Protein AF-F9YBG5-F1 (afdb_monomer)

Sequence (216 aa):
MRALAVSVSILAVIALSVALALGLPDVIARQAVGMQREAQDALAGALRALRSGQSGAVIGFLTLCFMHGFLHAIGPGHGKAVIAAYGAASGAGVRWMAGLAALSSLGQALVAIALVYGAVWLLDGARDRIEELAAYIEPFSFALVAGLGLMLVWRGLRRLRPAKVAHHHHHHDHDCSCGHSHAPDPQALAAAKDWREVAVLVLGSRCGPARARCFC

Solvent-accessible surface area (backbone atoms only — not comparable to full-atom values): 13020 Å² total; per-residue (Å²): 110,69,68,58,54,52,52,52,50,52,52,50,51,51,53,50,53,51,39,55,75,71,41,48,62,60,54,53,47,52,51,51,51,47,56,50,47,54,55,50,50,52,53,53,48,32,53,49,35,46,73,69,66,45,90,62,21,64,60,52,34,52,52,51,54,51,51,54,52,50,52,62,68,71,47,93,45,82,68,56,55,53,52,51,51,45,50,73,69,65,73,58,56,68,68,59,54,50,49,51,53,50,52,52,50,52,53,51,51,52,51,50,50,51,50,53,53,50,48,48,70,74,37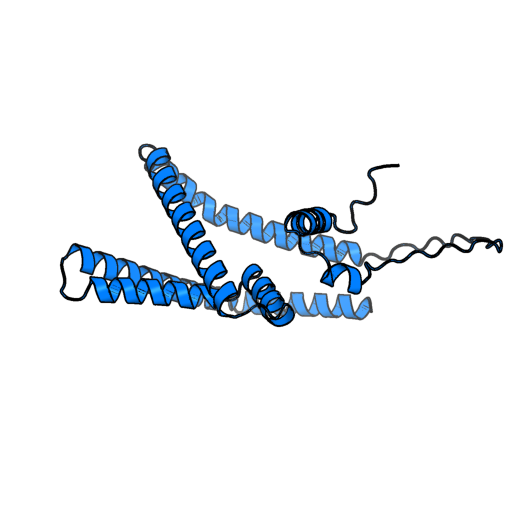,72,89,44,58,79,62,47,58,64,51,52,70,51,48,59,62,49,51,51,50,51,53,53,50,50,54,52,51,51,52,50,54,53,56,62,70,67,53,81,75,82,79,75,86,75,90,76,88,83,77,93,78,84,94,74,91,78,81,89,60,84,59,74,72,62,68,78,67,72,84,49,74,67,60,54,50,52,49,62,60,54,68,68,65,57,99,84,64,93,80,76,80,131

Secondary structure (DSSP, 8-state):
-HHHHHHHHHHHHHHHHHHHHTTHHHHHHHHHHHHHHHHHHHHHHHHHHHHTT-TTHHHHHHHHHHHHHHHHHHS--HHHHHHHHHHHHS---HHHHHHHHHHHHHHHHHHHHHHHHHHHHHHTT-HHHHHHHHHHHHHHHHHHHHHHHHHHHHHHHHHTSPP-------------------S--HHHHTT---HHHHHHHHHHTT--TT---S--

Foldseek 3Di:
DLVVVVVVVVVVVVVVVVCVVVCVVVVVVVVVVVVVVVLVVLLVVLVVCVVVPPPCSVVSNVVSVVVVVVCVLVDDDPVSVVLVVCCVVVVDDPVVSVVVVVVVVVVVVVVVVCVVVVCCVVCVPPVVVVVVVVVVVVVVVVVVVVVVVVVVVVVVVVVSPDDPDDDDDDDDDDDDDDDDDPDDDVVVVVPPPDPVVVVVVVVVVVPPPPPPPDDD

Structure (mmCIF, N/CA/C/O backbone):
data_AF-F9YBG5-F1
#
_entry.id   AF-F9YBG5-F1
#
loop_
_atom_site.group_PDB
_atom_site.id
_atom_site.type_symbol
_atom_site.label_atom_id
_atom_site.label_alt_id
_atom_site.label_comp_id
_atom_site.label_asym_id
_atom_site.label_entity_id
_atom_site.label_seq_id
_atom_site.pdbx_PDB_ins_code
_atom_site.Cartn_x
_atom_site.Cartn_y
_atom_site.Cartn_z
_atom_site.occupancy
_atom_site.B_iso_or_equiv
_atom_site.auth_seq_id
_atom_site.auth_comp_id
_atom_site.auth_asym_id
_atom_site.auth_atom_id
_atom_site.pdbx_PDB_model_num
ATOM 1 N N . MET A 1 1 ? 17.324 -6.598 -34.028 1.00 57.19 1 MET A N 1
ATOM 2 C CA . MET A 1 1 ? 16.562 -6.007 -32.898 1.00 57.19 1 MET A CA 1
ATOM 3 C C . MET A 1 1 ? 15.041 -6.139 -33.040 1.00 57.19 1 MET A C 1
ATOM 5 O O . MET A 1 1 ? 14.419 -6.643 -32.118 1.00 57.19 1 MET A O 1
ATOM 9 N N . ARG A 1 2 ? 14.417 -5.762 -34.171 1.00 63.22 2 ARG A N 1
ATOM 10 C CA . ARG A 1 2 ? 12.947 -5.856 -34.353 1.00 63.22 2 ARG A CA 1
ATOM 11 C C . ARG A 1 2 ? 12.377 -7.281 -34.299 1.00 63.22 2 ARG A C 1
ATOM 13 O O . ARG A 1 2 ? 11.385 -7.494 -33.618 1.00 63.22 2 ARG A O 1
ATOM 20 N N . ALA A 1 3 ? 13.022 -8.245 -34.960 1.00 69.38 3 ALA A N 1
ATOM 21 C CA . ALA A 1 3 ? 12.594 -9.648 -34.928 1.00 69.38 3 ALA A CA 1
ATOM 22 C C . ALA A 1 3 ? 12.642 -10.238 -33.507 1.00 69.38 3 ALA A C 1
ATOM 24 O O . ALA A 1 3 ? 11.687 -10.879 -33.094 1.00 69.38 3 ALA A O 1
ATOM 25 N N . LEU A 1 4 ? 13.694 -9.919 -32.741 1.00 75.50 4 LEU A N 1
ATOM 26 C CA . LEU A 1 4 ? 13.827 -10.276 -31.322 1.00 75.50 4 LEU A CA 1
ATOM 27 C C . LEU A 1 4 ? 12.721 -9.654 -30.453 1.00 75.50 4 LEU A C 1
ATOM 29 O O . LEU A 1 4 ? 12.155 -10.328 -29.604 1.00 75.50 4 LEU A O 1
ATOM 33 N N . ALA A 1 5 ? 12.371 -8.384 -30.677 1.00 72.69 5 ALA A N 1
ATOM 34 C CA . ALA A 1 5 ? 11.290 -7.734 -29.934 1.00 72.69 5 ALA A CA 1
ATOM 35 C C 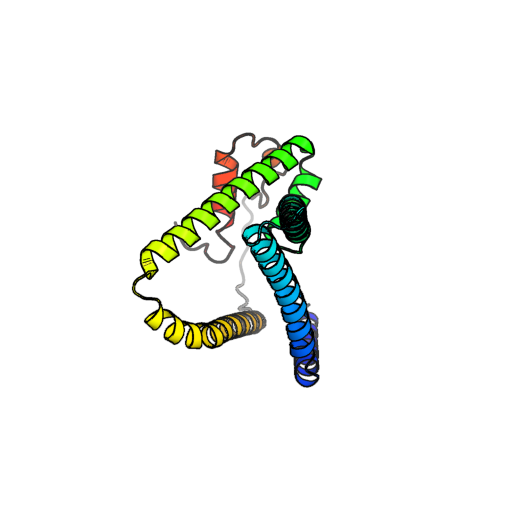. ALA A 1 5 ? 9.913 -8.363 -30.223 1.00 72.69 5 ALA A C 1
ATOM 37 O O . ALA A 1 5 ? 9.091 -8.501 -29.316 1.00 72.69 5 ALA A O 1
ATOM 38 N N . VAL A 1 6 ? 9.663 -8.769 -31.474 1.00 77.44 6 VAL A N 1
ATOM 39 C CA . VAL A 1 6 ? 8.424 -9.456 -31.870 1.00 77.44 6 VAL A CA 1
ATOM 40 C C . VAL A 1 6 ? 8.362 -10.860 -31.269 1.00 77.44 6 VAL A C 1
ATOM 42 O O . VAL A 1 6 ? 7.342 -11.209 -30.682 1.00 77.44 6 VAL A O 1
ATOM 45 N N . SER A 1 7 ? 9.443 -11.642 -31.340 1.00 75.75 7 SER A N 1
ATOM 46 C CA . SER A 1 7 ? 9.466 -12.991 -30.767 1.00 75.75 7 SER A CA 1
ATOM 47 C C . SER A 1 7 ? 9.346 -12.981 -29.241 1.00 75.75 7 SER A C 1
ATOM 49 O O . SER A 1 7 ? 8.578 -13.774 -28.706 1.00 75.75 7 SER A O 1
ATOM 51 N N . VAL A 1 8 ? 9.984 -12.036 -28.541 1.00 82.06 8 VAL A N 1
ATOM 52 C CA . VAL A 1 8 ? 9.802 -11.850 -27.086 1.00 82.06 8 VAL A CA 1
ATOM 53 C C . VAL A 1 8 ? 8.357 -11.478 -26.742 1.00 82.06 8 VAL A C 1
ATOM 55 O O . VAL A 1 8 ? 7.801 -12.009 -25.785 1.00 82.06 8 VAL A O 1
ATOM 58 N N . SER A 1 9 ? 7.719 -10.611 -27.535 1.00 77.94 9 SER A N 1
ATOM 59 C CA . SER A 1 9 ? 6.321 -10.221 -27.307 1.00 77.94 9 SER A CA 1
ATOM 60 C C . SER A 1 9 ? 5.359 -11.395 -27.507 1.00 77.94 9 SER A C 1
ATOM 62 O O . SER A 1 9 ? 4.451 -11.583 -26.704 1.00 77.94 9 SER A O 1
ATOM 64 N N . ILE A 1 10 ? 5.572 -12.213 -28.545 1.00 84.31 10 ILE A N 1
ATOM 65 C CA . ILE A 1 10 ? 4.775 -13.423 -28.797 1.00 84.31 10 ILE A CA 1
ATOM 66 C C . ILE A 1 10 ? 4.955 -14.421 -27.650 1.00 84.31 10 ILE A C 1
ATOM 68 O O . ILE A 1 10 ? 3.969 -14.943 -27.138 1.00 84.31 10 ILE A O 1
ATOM 72 N N . LEU A 1 11 ? 6.194 -14.638 -27.201 1.00 87.75 11 LEU A N 1
ATOM 73 C CA . LEU A 1 11 ? 6.485 -15.542 -26.092 1.00 87.75 11 LEU A CA 1
ATOM 74 C C . LEU A 1 11 ? 5.816 -15.078 -24.788 1.00 87.75 11 LEU A C 1
ATOM 76 O O . LEU A 1 11 ? 5.248 -15.893 -24.068 1.00 87.75 11 LEU A O 1
ATOM 80 N N . ALA A 1 12 ? 5.829 -13.769 -24.512 1.00 82.69 12 ALA A N 1
ATOM 81 C CA . ALA A 1 12 ? 5.166 -13.181 -23.350 1.00 82.69 12 ALA A CA 1
ATOM 82 C C . ALA A 1 12 ? 3.636 -13.333 -23.409 1.00 82.69 12 ALA A C 1
ATOM 84 O O . ALA A 1 12 ? 3.017 -13.639 -22.392 1.00 82.69 12 ALA A O 1
ATOM 85 N N . VAL A 1 13 ? 3.028 -13.169 -24.591 1.00 86.62 13 VAL A N 1
ATOM 86 C CA . VAL A 1 13 ? 1.587 -13.400 -24.789 1.00 86.62 13 VAL A CA 1
ATOM 87 C C . VAL A 1 13 ? 1.245 -14.869 -24.566 1.00 86.62 13 VAL A C 1
ATOM 89 O O . VAL A 1 13 ? 0.311 -15.147 -23.822 1.00 86.62 13 VAL A O 1
ATOM 92 N N . ILE A 1 14 ? 2.023 -15.797 -25.136 1.00 88.69 14 ILE A N 1
ATOM 93 C CA . ILE A 1 14 ? 1.823 -17.241 -24.949 1.00 88.69 14 ILE A CA 1
ATOM 94 C C . ILE A 1 14 ? 1.936 -17.598 -23.464 1.00 88.69 14 ILE A C 1
ATOM 96 O O . ILE A 1 14 ? 1.019 -18.206 -22.916 1.00 88.69 14 ILE A O 1
ATOM 100 N N . ALA A 1 15 ? 3.004 -17.159 -22.793 1.00 86.50 15 ALA A N 1
ATOM 101 C CA . ALA A 1 15 ? 3.213 -17.394 -21.366 1.00 86.50 15 ALA A CA 1
ATOM 102 C C . ALA A 1 15 ? 2.057 -16.848 -20.511 1.00 86.50 15 ALA A C 1
ATOM 104 O O . ALA A 1 15 ? 1.576 -17.546 -19.621 1.00 86.50 15 ALA A O 1
ATOM 105 N N . LEU A 1 16 ? 1.560 -15.643 -20.813 1.00 84.06 16 LEU A N 1
ATOM 106 C CA . LEU A 1 16 ? 0.407 -15.057 -20.128 1.00 84.06 16 LEU A CA 1
ATOM 107 C C . LEU A 1 16 ? -0.880 -15.855 -20.383 1.00 84.06 16 LEU A C 1
ATOM 109 O O . LEU A 1 16 ? -1.619 -16.127 -19.443 1.00 84.06 16 LEU A O 1
ATOM 113 N N . SER A 1 17 ? -1.146 -16.266 -21.626 1.00 83.25 17 SER A N 1
ATOM 114 C CA . SER A 1 17 ? -2.326 -17.074 -21.961 1.00 83.25 17 SER A CA 1
ATOM 115 C C . SER A 1 17 ? -2.295 -18.465 -21.325 1.00 83.25 17 SER A C 1
ATOM 117 O O . SER A 1 17 ? -3.328 -18.938 -20.861 1.00 83.25 17 SER A O 1
ATOM 119 N N . VAL A 1 18 ? -1.118 -19.088 -21.221 1.00 88.69 18 VAL A N 1
ATOM 120 C CA . VAL A 1 18 ? -0.934 -20.354 -20.496 1.00 88.69 18 VAL A CA 1
ATOM 121 C C . VAL A 1 18 ? -1.138 -20.143 -18.994 1.00 88.69 18 VAL A C 1
ATOM 123 O O . VAL A 1 18 ? -1.858 -20.915 -18.369 1.00 88.69 18 VAL A O 1
ATOM 126 N N . ALA A 1 19 ? -0.581 -19.076 -18.413 1.00 83.94 19 ALA A N 1
ATOM 127 C CA . ALA A 1 19 ? -0.789 -18.747 -17.002 1.00 83.94 19 ALA A CA 1
ATOM 128 C C . ALA A 1 19 ? -2.273 -18.499 -16.672 1.00 83.94 19 ALA A C 1
ATOM 130 O O . ALA A 1 19 ? -2.750 -18.950 -15.631 1.00 83.94 19 ALA A O 1
ATOM 131 N N . LEU A 1 20 ? -3.008 -17.834 -17.571 1.00 82.56 20 LEU A N 1
ATOM 132 C CA . LEU A 1 20 ? -4.456 -17.631 -17.465 1.00 82.56 20 LEU A CA 1
ATOM 133 C C . LEU A 1 20 ? -5.228 -18.952 -17.578 1.00 82.56 20 LEU A C 1
ATOM 135 O O . LEU A 1 20 ? -6.089 -19.216 -16.747 1.00 82.56 20 LEU A O 1
ATOM 139 N N . ALA A 1 21 ? -4.899 -19.805 -18.554 1.00 84.56 21 ALA A N 1
ATOM 140 C CA . ALA A 1 21 ? -5.563 -21.098 -18.747 1.00 84.56 21 ALA A CA 1
ATOM 141 C C . ALA A 1 21 ? -5.352 -22.064 -17.569 1.00 84.56 21 ALA A C 1
ATOM 143 O O . ALA A 1 21 ? -6.233 -22.856 -17.248 1.00 84.56 21 ALA A O 1
ATOM 144 N N . LEU A 1 22 ? -4.197 -21.980 -16.907 1.00 90.25 22 LEU A N 1
ATOM 145 C CA . LEU A 1 22 ? -3.880 -22.749 -15.703 1.00 90.25 22 LEU A CA 1
ATOM 146 C C . LEU A 1 22 ? -4.468 -22.137 -14.415 1.00 90.25 22 LEU A C 1
ATOM 148 O O . LEU A 1 22 ? -4.293 -22.708 -13.341 1.00 90.25 22 LEU A O 1
ATOM 152 N N . GLY A 1 23 ? -5.128 -20.974 -14.485 1.00 87.00 23 GLY A N 1
ATOM 153 C CA . GLY A 1 23 ? -5.732 -20.314 -13.321 1.00 87.00 23 GLY A CA 1
ATOM 154 C C . GLY A 1 23 ? -4.723 -19.789 -12.289 1.00 87.00 23 GLY A C 1
ATOM 155 O O . GLY A 1 23 ? -5.099 -19.502 -11.151 1.00 87.00 23 GLY A O 1
ATOM 156 N N . LEU A 1 24 ? -3.442 -19.635 -12.660 1.00 83.94 24 LEU A N 1
ATOM 157 C CA . LEU A 1 24 ? -2.414 -19.050 -11.788 1.00 83.94 24 LEU A CA 1
ATOM 158 C C . LEU A 1 24 ? -2.812 -17.682 -11.207 1.00 83.94 24 LEU A C 1
ATOM 160 O O . LEU A 1 24 ? -2.600 -17.488 -10.007 1.00 83.94 24 LEU A O 1
ATOM 164 N N . PRO A 1 25 ? -3.374 -16.728 -11.981 1.00 83.19 25 PRO A N 1
ATOM 165 C CA . PRO A 1 25 ? -3.727 -15.430 -11.420 1.00 83.19 25 PRO A CA 1
ATOM 166 C C . PRO A 1 25 ? -4.823 -15.541 -10.363 1.00 83.19 25 PRO A C 1
ATOM 168 O O . PRO A 1 25 ? -4.749 -14.828 -9.371 1.00 83.19 25 PRO A O 1
ATOM 171 N N . ASP A 1 26 ? -5.774 -16.468 -10.503 1.00 82.31 26 ASP A N 1
ATOM 172 C CA . ASP A 1 26 ? -6.826 -16.659 -9.504 1.00 82.31 26 ASP A CA 1
ATOM 173 C C . ASP A 1 26 ? -6.277 -17.251 -8.205 1.00 82.31 26 ASP A C 1
ATOM 175 O O . ASP A 1 26 ? -6.706 -16.873 -7.117 1.00 82.31 26 ASP A O 1
ATOM 179 N N . VAL A 1 27 ? -5.307 -18.166 -8.293 1.00 84.31 27 VAL A N 1
ATOM 180 C CA . VAL A 1 27 ? -4.622 -18.722 -7.115 1.00 84.31 27 VAL A CA 1
ATOM 181 C C . VAL A 1 27 ? -3.849 -17.625 -6.387 1.00 84.31 27 VAL A C 1
ATOM 183 O O . VAL A 1 27 ? -4.026 -17.447 -5.182 1.00 84.31 27 VAL A O 1
ATOM 186 N N . ILE A 1 28 ? -3.052 -16.844 -7.122 1.00 82.44 28 ILE A N 1
ATOM 187 C CA . ILE A 1 28 ? -2.265 -15.741 -6.558 1.00 82.44 28 ILE A CA 1
ATOM 188 C C . ILE A 1 28 ? -3.192 -14.671 -5.969 1.00 82.44 28 ILE A C 1
ATOM 190 O O . ILE A 1 28 ? -2.949 -14.195 -4.862 1.00 82.44 28 ILE A O 1
ATOM 194 N N . ALA A 1 29 ? -4.278 -14.326 -6.665 1.00 80.81 29 ALA A N 1
ATOM 195 C CA . ALA A 1 29 ? -5.258 -13.353 -6.200 1.00 80.81 29 ALA A CA 1
ATOM 196 C C . ALA A 1 29 ? -5.972 -13.831 -4.934 1.00 80.81 29 ALA A C 1
ATOM 198 O O . ALA A 1 29 ? -6.045 -13.078 -3.967 1.00 80.81 29 ALA A O 1
ATOM 199 N N . ARG A 1 30 ? -6.441 -15.085 -4.883 1.00 82.56 30 ARG A N 1
ATOM 200 C CA . ARG A 1 30 ? -7.065 -15.648 -3.673 1.00 82.56 30 ARG A CA 1
ATOM 201 C C . ARG A 1 30 ? -6.112 -15.637 -2.488 1.00 82.56 30 ARG A C 1
ATOM 203 O O . ARG A 1 30 ? -6.528 -15.301 -1.385 1.00 82.56 30 ARG A O 1
ATOM 210 N N . GLN A 1 31 ? -4.844 -15.962 -2.713 1.00 87.31 31 GLN A N 1
ATOM 211 C CA . GLN A 1 31 ? -3.843 -15.985 -1.654 1.00 87.31 31 GLN A CA 1
ATOM 212 C C . GLN A 1 31 ? -3.490 -14.570 -1.173 1.00 87.31 31 GLN A C 1
ATOM 214 O O . GLN A 1 31 ? -3.412 -14.333 0.029 1.00 87.31 31 GLN A O 1
ATOM 219 N N . ALA A 1 32 ? -3.371 -13.606 -2.090 1.00 80.50 32 ALA A N 1
ATOM 220 C CA . ALA A 1 32 ? -3.174 -12.197 -1.755 1.00 80.50 32 ALA A CA 1
ATOM 221 C C . ALA A 1 32 ? -4.373 -11.607 -0.993 1.00 80.50 32 ALA A C 1
ATOM 223 O O . ALA A 1 32 ? -4.193 -10.954 0.032 1.00 80.50 32 ALA A O 1
ATOM 224 N N . VAL A 1 33 ? -5.598 -11.880 -1.452 1.00 86.19 33 VAL A N 1
ATOM 225 C CA . VAL A 1 33 ? -6.833 -11.454 -0.778 1.00 86.19 33 VAL A CA 1
ATOM 226 C C . VAL A 1 33 ? -6.966 -12.122 0.590 1.00 86.19 33 VAL A C 1
ATOM 228 O O . VAL A 1 33 ? -7.367 -11.454 1.539 1.00 86.19 33 VAL A O 1
ATOM 231 N N . GLY A 1 34 ? -6.597 -13.399 0.719 1.00 88.81 34 GLY A N 1
ATOM 232 C CA . GLY A 1 34 ? -6.550 -14.113 1.997 1.00 88.81 34 GLY A CA 1
ATOM 233 C C . GLY A 1 34 ? -5.627 -13.423 2.999 1.00 88.81 34 GLY A C 1
ATOM 234 O O . GLY A 1 34 ? -6.083 -13.021 4.065 1.00 88.81 34 GLY A O 1
ATOM 235 N N . MET A 1 35 ? -4.377 -13.157 2.604 1.00 84.12 35 MET A N 1
ATOM 236 C CA . MET A 1 35 ? -3.414 -12.432 3.445 1.00 84.12 35 MET A CA 1
ATOM 237 C C . MET A 1 35 ? -3.910 -11.030 3.829 1.00 84.12 35 MET A C 1
ATOM 239 O O . MET A 1 35 ? -3.695 -10.572 4.951 1.00 84.12 35 MET A O 1
ATOM 243 N N . GLN A 1 36 ? -4.594 -10.339 2.915 1.00 83.44 36 GLN A N 1
ATOM 244 C CA . GLN A 1 36 ? -5.128 -9.009 3.191 1.00 83.44 36 GLN A CA 1
ATOM 245 C C . GLN A 1 36 ? -6.311 -9.046 4.168 1.00 83.44 36 GLN A C 1
ATOM 247 O O . GLN A 1 36 ? -6.379 -8.205 5.064 1.00 83.44 36 GLN A O 1
ATOM 252 N N . ARG A 1 37 ? -7.205 -10.036 4.044 1.00 87.31 37 ARG A N 1
ATOM 253 C CA . ARG A 1 37 ? -8.316 -10.253 4.983 1.00 87.31 37 ARG A CA 1
ATOM 254 C C . ARG A 1 37 ? -7.815 -10.631 6.370 1.00 87.31 37 ARG A C 1
ATOM 256 O O . ARG A 1 37 ? -8.243 -10.017 7.335 1.00 87.31 37 ARG A O 1
ATOM 263 N N . GLU A 1 38 ? -6.851 -11.544 6.469 1.00 89.25 38 GLU A N 1
ATOM 264 C CA . GLU A 1 38 ? -6.248 -11.939 7.750 1.00 89.25 38 GLU A CA 1
ATOM 265 C C . GLU A 1 38 ? -5.645 -10.739 8.495 1.00 89.25 38 GLU A C 1
ATOM 267 O O . GLU A 1 38 ? -5.881 -10.556 9.692 1.00 89.25 38 GLU A O 1
ATOM 272 N N . ALA A 1 39 ? -4.919 -9.870 7.783 1.00 83.00 39 ALA A N 1
ATOM 273 C CA . ALA A 1 39 ? -4.3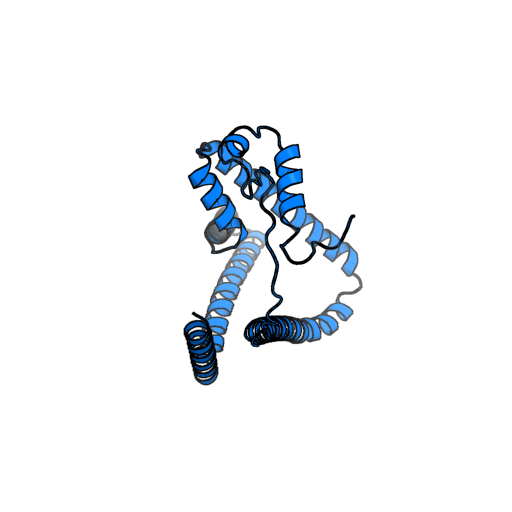80 -8.643 8.362 1.00 83.00 39 ALA A CA 1
ATOM 274 C C . ALA A 1 39 ? -5.494 -7.693 8.846 1.00 83.00 39 ALA A C 1
ATOM 276 O O . ALA A 1 39 ? -5.407 -7.140 9.946 1.00 83.00 39 ALA A O 1
ATOM 277 N N . GLN A 1 40 ? -6.555 -7.517 8.052 1.00 87.38 40 GLN A N 1
ATOM 278 C CA . GLN A 1 40 ? -7.705 -6.679 8.411 1.00 87.38 40 GLN A CA 1
ATOM 279 C C . GLN A 1 40 ? -8.480 -7.238 9.612 1.00 87.38 40 GLN A C 1
ATOM 281 O O . GLN A 1 40 ? -8.837 -6.481 10.519 1.00 87.38 40 GLN A O 1
ATOM 286 N N . ASP A 1 41 ? -8.683 -8.551 9.663 1.00 91.25 41 ASP A N 1
ATOM 287 C CA . ASP A 1 41 ? -9.375 -9.239 10.749 1.00 91.25 41 ASP A CA 1
ATOM 288 C C . ASP A 1 41 ? -8.592 -9.152 12.061 1.00 91.25 41 ASP A C 1
ATOM 290 O O . ASP A 1 41 ? -9.189 -8.928 13.120 1.00 91.25 41 ASP A O 1
ATOM 294 N N . ALA A 1 42 ? -7.259 -9.232 12.002 1.00 89.31 42 ALA A N 1
ATOM 295 C CA . ALA A 1 42 ? -6.395 -9.016 13.158 1.00 89.31 42 ALA A CA 1
ATOM 296 C C . ALA A 1 42 ? -6.548 -7.591 13.725 1.00 89.31 42 ALA A C 1
ATOM 298 O O . ALA A 1 42 ? -6.711 -7.416 14.937 1.00 89.31 42 ALA A O 1
ATOM 299 N N . LEU A 1 43 ? -6.566 -6.567 12.861 1.00 88.19 43 LEU A N 1
ATOM 300 C CA . LEU A 1 43 ? -6.790 -5.169 13.256 1.00 88.19 43 LEU A CA 1
ATOM 301 C C . LEU A 1 43 ? -8.190 -4.961 13.855 1.00 88.19 43 LEU A C 1
ATOM 303 O O . LEU A 1 43 ? -8.327 -4.332 14.909 1.00 88.19 43 LEU A O 1
ATOM 307 N N . ALA A 1 44 ? -9.227 -5.533 13.238 1.00 90.88 44 ALA A N 1
ATOM 308 C CA . ALA A 1 44 ? -10.596 -5.480 13.749 1.00 90.88 44 ALA A CA 1
ATOM 309 C C . ALA A 1 44 ? -10.745 -6.222 15.091 1.00 90.88 44 ALA A C 1
ATOM 311 O O . ALA A 1 44 ? -11.470 -5.777 15.984 1.00 90.88 44 ALA A O 1
ATOM 312 N N . GLY A 1 45 ? -10.053 -7.351 15.261 1.00 92.38 45 GLY A N 1
ATOM 313 C CA . GLY A 1 45 ? -9.949 -8.081 16.525 1.00 92.38 45 GLY A CA 1
ATOM 314 C C . GLY A 1 45 ? -9.314 -7.236 17.629 1.00 92.38 45 GLY A C 1
ATOM 315 O O . GLY A 1 45 ? -9.907 -7.077 18.696 1.00 92.38 45 GLY A O 1
ATOM 316 N N . ALA A 1 46 ? -8.166 -6.617 17.350 1.00 90.31 46 ALA A N 1
ATOM 317 C CA . ALA A 1 46 ? -7.467 -5.755 18.300 1.00 90.31 46 ALA A CA 1
ATOM 318 C C . ALA A 1 46 ? -8.300 -4.518 18.705 1.00 90.31 46 ALA A C 1
ATOM 320 O O . ALA A 1 46 ? -8.342 -4.159 19.883 1.00 90.31 46 ALA A O 1
ATOM 321 N N . LEU A 1 47 ? -9.045 -3.913 17.770 1.00 90.69 47 LEU A N 1
ATOM 322 C CA . LEU A 1 47 ? -9.995 -2.830 18.070 1.00 90.69 47 LEU A CA 1
ATOM 323 C C . LEU A 1 47 ? -11.150 -3.283 18.972 1.00 90.69 47 LEU A C 1
ATOM 325 O O . LEU A 1 47 ? -11.575 -2.539 19.857 1.00 90.69 47 LEU A O 1
ATOM 329 N N . ARG A 1 48 ? -11.672 -4.498 18.769 1.00 92.50 48 ARG A N 1
ATOM 330 C CA . ARG A 1 48 ? -12.714 -5.066 19.638 1.00 92.50 48 ARG A CA 1
ATOM 331 C C . ARG A 1 48 ? -12.186 -5.322 21.049 1.00 92.50 48 ARG A C 1
ATOM 333 O O . ARG A 1 48 ? -12.864 -4.951 22.002 1.00 92.50 48 ARG A O 1
ATOM 340 N N . ALA A 1 49 ? -10.970 -5.856 21.182 1.00 91.88 49 ALA A N 1
ATOM 341 C CA . ALA A 1 49 ? -10.318 -6.072 22.476 1.00 91.88 49 ALA A CA 1
ATOM 342 C C . ALA A 1 49 ? -10.088 -4.756 23.246 1.00 91.88 49 ALA A C 1
ATOM 344 O O . ALA A 1 49 ? -10.296 -4.699 24.461 1.00 91.88 49 ALA A O 1
ATOM 345 N N . LEU A 1 50 ? -9.726 -3.684 22.529 1.00 92.12 50 LEU A N 1
ATOM 346 C CA . LEU A 1 50 ? -9.643 -2.326 23.073 1.00 92.12 50 LEU A CA 1
ATOM 347 C C . LEU A 1 50 ? -10.992 -1.836 23.608 1.00 92.12 50 LEU A C 1
ATOM 349 O O . LEU A 1 50 ? -11.066 -1.335 24.727 1.00 92.12 50 LEU A O 1
ATOM 353 N N . ARG A 1 51 ? -12.066 -2.004 22.825 1.00 92.19 51 ARG A N 1
ATOM 354 C CA . ARG A 1 51 ? -13.423 -1.594 23.224 1.00 92.19 51 ARG A CA 1
ATOM 355 C C . ARG A 1 51 ? -13.956 -2.381 24.418 1.00 92.19 51 ARG A C 1
ATOM 357 O O . ARG A 1 51 ? -14.695 -1.819 25.215 1.00 92.19 51 ARG A O 1
ATOM 364 N N . SER A 1 52 ? -13.588 -3.655 24.551 1.00 92.88 52 SER A N 1
ATOM 365 C CA . SER A 1 52 ? -14.007 -4.498 25.676 1.00 92.88 52 SER A CA 1
ATOM 366 C C . SER A 1 52 ? -13.167 -4.307 26.945 1.00 92.88 52 SER A C 1
ATOM 368 O O . SER A 1 52 ? -13.388 -5.022 27.916 1.00 92.88 52 SER A O 1
ATOM 370 N N . GLY A 1 53 ? -12.176 -3.406 26.946 1.00 89.50 53 GLY A N 1
ATOM 371 C CA . GLY A 1 53 ? -11.340 -3.137 28.120 1.00 89.50 53 GLY A CA 1
ATOM 372 C C . GLY A 1 53 ? -10.408 -4.287 28.522 1.00 89.50 53 GLY A C 1
ATOM 373 O O . GLY A 1 53 ? -10.056 -4.397 29.694 1.00 89.50 53 GLY A O 1
ATOM 374 N N . GLN A 1 54 ? -10.003 -5.156 27.586 1.00 92.75 54 GLN A N 1
ATOM 375 C CA . GLN A 1 54 ? -9.074 -6.250 27.902 1.00 92.75 54 GLN A CA 1
ATOM 376 C C . GLN A 1 54 ? -7.702 -5.713 28.333 1.00 92.75 54 GLN A C 1
ATOM 378 O O . GLN A 1 54 ? -7.122 -4.829 27.693 1.00 92.75 54 GLN A O 1
ATOM 383 N N . SER A 1 55 ? -7.141 -6.294 29.395 1.00 89.38 55 SER A N 1
ATOM 384 C CA . SER A 1 55 ? -5.787 -5.989 29.860 1.00 89.38 55 SER A CA 1
ATOM 385 C C . SER A 1 55 ? -4.761 -6.273 28.758 1.00 89.38 55 SER A C 1
ATOM 387 O O . SER A 1 55 ? -4.718 -7.376 28.219 1.00 89.38 55 SER A O 1
ATOM 389 N N . GLY A 1 56 ? -3.930 -5.285 28.416 1.00 87.56 56 GLY A N 1
ATOM 390 C CA . GLY A 1 56 ? -2.907 -5.413 27.369 1.00 87.56 56 GLY A CA 1
ATOM 391 C C . GLY A 1 56 ? -3.387 -5.128 25.939 1.00 87.56 56 GLY A C 1
ATOM 392 O O . GLY A 1 56 ? -2.551 -5.034 25.040 1.00 87.56 56 GLY A O 1
ATOM 393 N N . ALA A 1 57 ? -4.687 -4.894 25.713 1.00 91.12 57 ALA A N 1
ATOM 394 C CA . ALA A 1 57 ? -5.230 -4.612 24.379 1.00 91.12 57 ALA A CA 1
ATOM 395 C C . ALA A 1 57 ? -4.627 -3.353 23.729 1.00 91.12 57 ALA A C 1
ATOM 397 O O . ALA A 1 57 ? -4.430 -3.322 22.517 1.00 91.12 57 ALA A O 1
ATOM 398 N N . VAL A 1 58 ? -4.269 -2.341 24.530 1.00 91.25 58 VAL A N 1
ATOM 399 C CA . VAL A 1 58 ? -3.594 -1.121 24.049 1.00 91.25 58 VAL A CA 1
ATOM 400 C C . VAL A 1 58 ? -2.232 -1.443 23.449 1.00 91.25 58 VAL A C 1
ATOM 402 O O . VAL A 1 58 ? -1.954 -1.054 22.318 1.00 91.25 58 VAL A O 1
ATOM 405 N N . ILE A 1 59 ? -1.400 -2.193 24.173 1.00 92.75 59 ILE A N 1
ATOM 406 C CA . ILE A 1 59 ? -0.066 -2.574 23.698 1.00 92.75 59 ILE A CA 1
ATOM 407 C C . ILE A 1 59 ? -0.188 -3.486 22.474 1.00 92.75 59 ILE A C 1
ATOM 409 O O . ILE A 1 59 ? 0.520 -3.273 21.491 1.00 92.75 59 ILE A O 1
ATOM 413 N N . GLY A 1 60 ? -1.118 -4.448 22.490 1.00 90.62 60 GLY A N 1
ATOM 414 C CA . GLY A 1 60 ? -1.367 -5.341 21.355 1.00 90.62 60 GLY A CA 1
ATOM 415 C C . GLY A 1 60 ? -1.802 -4.590 20.094 1.00 90.62 60 GLY A C 1
ATOM 416 O O . GLY A 1 60 ? -1.234 -4.799 19.024 1.00 90.62 60 GLY A O 1
ATOM 417 N N . PHE A 1 61 ? -2.745 -3.656 20.222 1.00 89.44 61 PHE A N 1
ATOM 418 C CA . PHE A 1 61 ? -3.204 -2.828 19.109 1.00 89.44 61 PHE A CA 1
ATOM 419 C C . PHE A 1 61 ? -2.098 -1.919 18.563 1.00 89.44 61 PHE A C 1
ATOM 421 O O . PHE A 1 61 ? -1.892 -1.870 17.352 1.00 89.44 61 PHE A O 1
ATOM 428 N N . LEU A 1 62 ? -1.347 -1.236 19.436 1.00 90.38 62 LEU A N 1
ATOM 429 C CA . LEU A 1 62 ? -0.222 -0.393 19.016 1.00 90.38 62 LEU A CA 1
ATOM 430 C C . LEU A 1 62 ? 0.861 -1.210 18.303 1.00 90.38 62 LEU A C 1
ATOM 432 O O . LEU A 1 62 ? 1.357 -0.786 17.261 1.00 90.38 62 LEU A O 1
ATOM 436 N N . THR A 1 63 ? 1.183 -2.396 18.824 1.00 90.75 63 THR A N 1
ATOM 437 C CA . THR A 1 63 ? 2.161 -3.312 18.217 1.00 90.75 63 THR A CA 1
ATOM 438 C C . THR A 1 63 ? 1.710 -3.759 16.830 1.00 90.75 63 THR A C 1
ATOM 440 O O . THR A 1 63 ? 2.496 -3.718 15.885 1.00 90.75 63 THR A O 1
ATOM 443 N N . LEU A 1 64 ? 0.436 -4.129 16.679 1.00 90.12 64 LEU A N 1
ATOM 444 C CA . LEU A 1 64 ? -0.118 -4.557 15.398 1.00 90.12 64 LEU A CA 1
ATOM 445 C C . LEU A 1 64 ? -0.141 -3.412 14.373 1.00 90.12 64 LEU A C 1
ATOM 447 O O . LEU A 1 64 ? 0.284 -3.601 13.235 1.00 90.12 64 LEU A O 1
ATOM 451 N N . CYS A 1 65 ? -0.563 -2.212 14.781 1.00 87.50 65 CYS A N 1
ATOM 452 C CA . CYS A 1 65 ? -0.540 -1.012 13.940 1.00 87.50 65 CYS A CA 1
ATOM 453 C C . CYS A 1 65 ? 0.882 -0.645 13.496 1.00 87.50 65 CYS A C 1
ATOM 455 O O . CYS A 1 65 ? 1.104 -0.345 12.321 1.00 87.50 65 CYS A O 1
ATOM 457 N N . PHE A 1 66 ? 1.852 -0.702 14.412 1.00 86.38 66 PHE A N 1
ATOM 458 C CA . PHE A 1 66 ? 3.257 -0.463 14.098 1.00 86.38 66 PHE A CA 1
ATOM 459 C C . PHE A 1 66 ? 3.789 -1.493 13.098 1.00 86.38 66 PHE A C 1
ATOM 461 O O . PHE A 1 66 ? 4.375 -1.115 12.084 1.00 86.38 66 PHE A O 1
ATOM 468 N N . MET A 1 67 ? 3.546 -2.784 13.346 1.00 85.69 67 MET A N 1
ATOM 469 C CA . MET A 1 67 ? 4.008 -3.866 12.476 1.00 85.69 67 MET A CA 1
ATOM 470 C C . MET A 1 67 ? 3.406 -3.753 11.074 1.00 85.69 67 MET A C 1
ATOM 472 O O . MET A 1 67 ? 4.128 -3.842 10.083 1.00 85.69 67 MET A O 1
ATOM 476 N N . HIS A 1 68 ? 2.103 -3.478 10.986 1.00 85.31 68 HIS A N 1
ATOM 477 C CA . HIS A 1 68 ? 1.420 -3.228 9.720 1.00 85.31 68 HIS A CA 1
ATOM 478 C C . HIS A 1 68 ? 2.039 -2.034 8.972 1.00 85.31 68 HIS A C 1
ATOM 480 O O . HIS A 1 68 ? 2.319 -2.129 7.778 1.00 85.31 68 HIS A O 1
ATOM 486 N N . GLY A 1 69 ? 2.320 -0.927 9.670 1.00 81.94 69 GLY A N 1
ATOM 487 C CA . GLY A 1 69 ? 2.997 0.239 9.095 1.00 81.94 69 GLY A CA 1
ATOM 488 C C . GLY A 1 69 ? 4.417 -0.063 8.598 1.00 81.94 69 GLY A C 1
ATOM 489 O O . GLY A 1 69 ? 4.791 0.361 7.505 1.00 81.94 69 GLY A O 1
ATOM 490 N N . PHE A 1 70 ? 5.192 -0.836 9.359 1.00 81.81 70 PHE A N 1
ATOM 491 C CA . PHE A 1 70 ? 6.548 -1.253 8.997 1.00 81.81 70 PHE A CA 1
ATOM 492 C C . PHE A 1 70 ? 6.564 -2.162 7.761 1.00 81.81 70 PHE A C 1
ATOM 494 O O . PHE A 1 70 ? 7.295 -1.894 6.806 1.00 81.81 70 PHE A O 1
ATOM 501 N N . LEU A 1 71 ? 5.702 -3.183 7.723 1.00 80.31 71 LEU A N 1
ATOM 502 C CA . LEU A 1 71 ? 5.554 -4.062 6.558 1.00 80.31 71 LEU A CA 1
ATOM 503 C C . LEU A 1 71 ? 5.103 -3.277 5.321 1.00 80.31 71 LEU A C 1
ATOM 505 O O . LEU A 1 71 ? 5.633 -3.467 4.227 1.00 80.31 71 LEU A O 1
ATOM 509 N N . HIS A 1 72 ? 4.183 -2.328 5.502 1.00 78.81 72 HIS A N 1
ATOM 510 C CA . HIS A 1 72 ? 3.743 -1.433 4.437 1.00 78.81 72 HIS A CA 1
ATOM 511 C C . HIS A 1 72 ? 4.867 -0.505 3.937 1.00 78.81 72 HIS A C 1
ATOM 513 O O . HIS A 1 72 ? 4.883 -0.113 2.767 1.00 78.81 72 HIS A O 1
ATOM 519 N N . ALA A 1 73 ? 5.822 -0.134 4.792 1.00 73.06 73 ALA A N 1
ATOM 520 C CA . ALA A 1 73 ? 6.990 0.654 4.406 1.00 73.06 73 ALA A CA 1
ATOM 521 C C . ALA A 1 73 ? 8.029 -0.169 3.622 1.00 73.06 73 ALA A C 1
ATOM 523 O O . ALA A 1 73 ? 8.646 0.370 2.708 1.00 73.06 73 ALA A O 1
ATOM 524 N N . ILE A 1 74 ? 8.185 -1.459 3.930 1.00 72.38 74 ILE A N 1
ATOM 525 C CA . ILE A 1 74 ? 9.102 -2.373 3.222 1.00 72.38 74 ILE A CA 1
ATOM 526 C C . ILE A 1 74 ? 8.504 -2.887 1.903 1.00 72.38 74 ILE A C 1
ATOM 528 O O . ILE A 1 74 ? 9.242 -3.207 0.972 1.00 72.38 74 ILE A O 1
ATOM 532 N N . GLY A 1 75 ? 7.173 -2.950 1.803 1.00 67.38 75 GLY A N 1
ATOM 533 C CA . GLY A 1 75 ? 6.470 -3.498 0.645 1.00 67.38 75 GLY A CA 1
ATOM 534 C C . GLY A 1 75 ? 6.837 -2.825 -0.692 1.00 67.38 75 GLY A C 1
ATOM 535 O O . GLY A 1 75 ? 7.068 -1.610 -0.742 1.00 67.38 75 GLY A O 1
ATOM 536 N N . PRO A 1 76 ? 6.865 -3.592 -1.799 1.00 61.16 76 PRO A N 1
ATOM 537 C CA . PRO A 1 76 ? 7.265 -3.091 -3.110 1.00 61.16 76 PRO A CA 1
ATOM 538 C C . PRO A 1 76 ? 6.313 -1.988 -3.594 1.00 61.16 76 PRO A C 1
ATOM 540 O O . PRO A 1 76 ? 5.102 -2.174 -3.670 1.00 61.16 76 PRO A O 1
ATOM 543 N N . GLY A 1 77 ? 6.865 -0.822 -3.941 1.00 64.06 77 GLY A N 1
ATOM 544 C CA . GLY A 1 77 ? 6.093 0.308 -4.456 1.00 64.06 77 GLY A CA 1
ATOM 545 C C . GLY A 1 77 ? 6.947 1.270 -5.275 1.00 64.06 77 GLY A C 1
ATOM 546 O O . GLY A 1 77 ? 8.086 1.568 -4.910 1.00 64.06 77 GLY A O 1
ATOM 547 N N . HIS A 1 78 ? 6.386 1.792 -6.371 1.00 61.53 78 HIS A N 1
ATOM 548 C CA . HIS A 1 78 ? 7.105 2.646 -7.325 1.00 61.53 78 HIS A CA 1
ATOM 549 C C . HIS A 1 78 ? 7.749 3.886 -6.678 1.00 61.53 78 HIS A C 1
ATOM 551 O O . HIS A 1 78 ? 8.857 4.257 -7.052 1.00 61.53 78 HIS A O 1
ATOM 557 N N . GLY A 1 79 ? 7.109 4.494 -5.673 1.00 58.41 79 GLY A N 1
ATOM 558 C CA . GLY A 1 79 ? 7.668 5.645 -4.952 1.00 58.41 79 GLY A CA 1
ATOM 559 C C . GLY A 1 79 ? 8.763 5.285 -3.939 1.00 58.41 79 GLY A C 1
ATOM 560 O O . GLY A 1 79 ? 9.692 6.064 -3.742 1.00 58.41 79 GLY A O 1
ATOM 561 N N . LYS A 1 80 ? 8.700 4.089 -3.332 1.00 69.44 80 LYS A N 1
ATOM 562 C CA . LYS A 1 80 ? 9.672 3.649 -2.314 1.00 69.44 80 LYS A CA 1
ATOM 563 C C . LYS A 1 80 ? 11.007 3.262 -2.950 1.00 69.44 80 LYS A C 1
ATOM 565 O O . LYS A 1 80 ? 12.050 3.565 -2.384 1.00 69.44 80 LYS A O 1
ATOM 570 N N . ALA A 1 81 ? 10.978 2.698 -4.161 1.00 68.31 81 ALA A N 1
ATOM 571 C CA . ALA A 1 81 ? 12.182 2.395 -4.936 1.00 68.31 81 ALA A CA 1
ATOM 572 C C . ALA A 1 81 ? 12.966 3.662 -5.328 1.00 68.31 81 ALA A C 1
ATOM 574 O O . ALA A 1 81 ? 14.190 3.674 -5.248 1.00 68.31 81 ALA A O 1
ATOM 575 N N . VAL A 1 82 ? 12.272 4.747 -5.696 1.00 62.66 82 VAL A N 1
ATOM 576 C CA . VAL A 1 82 ? 12.908 6.025 -6.064 1.00 62.66 82 VAL A CA 1
ATOM 577 C C . VAL A 1 82 ? 13.533 6.711 -4.848 1.00 62.66 82 VAL A C 1
ATOM 579 O O . VAL A 1 82 ? 14.663 7.178 -4.937 1.00 62.66 82 VAL A O 1
ATOM 582 N N . ILE A 1 83 ? 12.847 6.732 -3.699 1.00 66.81 83 ILE A N 1
ATOM 583 C CA . ILE A 1 83 ? 13.390 7.312 -2.457 1.00 66.81 83 ILE A CA 1
ATOM 584 C C . ILE A 1 83 ? 14.552 6.466 -1.920 1.00 66.81 83 ILE A C 1
ATOM 586 O O . ILE A 1 83 ? 15.545 7.027 -1.466 1.00 66.81 83 ILE A O 1
ATOM 590 N N . ALA A 1 84 ? 14.470 5.135 -2.014 1.00 66.44 84 ALA A N 1
ATOM 591 C CA . ALA A 1 84 ? 15.565 4.241 -1.638 1.00 66.44 84 ALA A CA 1
ATOM 592 C C . ALA A 1 84 ? 16.796 4.432 -2.539 1.00 66.44 84 ALA A C 1
ATOM 594 O O . ALA A 1 84 ? 17.910 4.535 -2.032 1.00 66.44 84 ALA A O 1
ATOM 595 N N . ALA A 1 85 ? 16.600 4.548 -3.858 1.00 67.75 85 ALA A N 1
ATOM 596 C CA . ALA A 1 85 ? 17.677 4.840 -4.802 1.00 67.75 85 ALA A CA 1
ATOM 597 C C . ALA A 1 85 ? 18.278 6.235 -4.570 1.00 67.75 85 ALA A C 1
ATOM 599 O O . ALA A 1 85 ? 19.496 6.384 -4.580 1.00 67.75 85 ALA A O 1
ATOM 600 N N . TYR A 1 86 ? 17.441 7.244 -4.303 1.00 67.31 86 TYR A N 1
ATOM 601 C CA . TYR A 1 86 ? 17.899 8.589 -3.963 1.00 67.31 86 TYR A CA 1
ATOM 602 C C . TYR A 1 86 ? 18.694 8.599 -2.656 1.00 67.31 86 TYR A C 1
ATOM 604 O O . TYR A 1 86 ? 19.797 9.120 -2.644 1.00 67.31 86 TYR A O 1
ATOM 612 N N . GLY A 1 87 ? 18.203 7.967 -1.586 1.00 68.88 87 GLY A N 1
ATOM 613 C CA . GLY A 1 87 ? 18.911 7.885 -0.305 1.00 68.88 87 GLY A CA 1
ATOM 614 C C . GLY A 1 87 ? 20.237 7.123 -0.390 1.00 68.88 87 GLY A C 1
ATOM 615 O O . GLY A 1 87 ? 21.212 7.516 0.246 1.00 68.88 87 GLY A O 1
ATOM 616 N N . ALA A 1 88 ? 20.298 6.080 -1.225 1.00 72.94 88 ALA A N 1
ATOM 617 C CA . ALA A 1 88 ? 21.536 5.363 -1.520 1.00 72.94 88 ALA A CA 1
ATOM 618 C C . ALA A 1 88 ? 22.532 6.209 -2.338 1.00 72.94 88 ALA A C 1
ATOM 620 O O . ALA A 1 88 ? 23.739 6.068 -2.157 1.00 72.94 88 ALA A O 1
ATOM 621 N N . ALA A 1 89 ? 22.044 7.095 -3.214 1.00 73.44 89 ALA A N 1
ATOM 622 C CA . ALA A 1 89 ? 22.871 7.929 -4.087 1.00 73.44 89 ALA A CA 1
ATOM 623 C C . ALA A 1 89 ? 23.261 9.291 -3.479 1.00 73.44 89 ALA A C 1
ATOM 625 O O . ALA A 1 89 ? 24.300 9.841 -3.833 1.00 73.44 89 ALA A O 1
ATOM 626 N N . SER A 1 90 ? 22.449 9.858 -2.582 1.00 71.12 90 SER A N 1
ATOM 627 C CA . SER A 1 90 ? 22.589 11.241 -2.106 1.00 71.12 90 SER A CA 1
ATOM 628 C C . SER A 1 90 ? 23.471 11.390 -0.865 1.00 71.12 90 SER A C 1
ATOM 630 O O . SER A 1 90 ? 23.696 12.513 -0.417 1.00 71.12 90 SER A O 1
ATOM 632 N N . GLY A 1 91 ? 23.923 10.284 -0.259 1.00 68.50 91 GLY A N 1
ATOM 633 C CA . GLY A 1 91 ? 24.726 10.305 0.972 1.00 68.50 91 GLY A CA 1
ATOM 634 C C . GLY A 1 91 ? 24.021 10.967 2.165 1.00 68.50 91 GLY A C 1
ATOM 635 O O . GLY A 1 91 ? 24.673 11.377 3.125 1.00 68.50 91 GLY A O 1
ATOM 636 N N . ALA A 1 92 ? 22.693 11.114 2.110 1.00 69.75 92 ALA A N 1
ATOM 637 C CA . ALA A 1 92 ? 21.929 11.756 3.169 1.00 69.75 92 ALA A CA 1
ATOM 638 C C . ALA A 1 92 ? 22.009 10.926 4.459 1.00 69.75 92 ALA A C 1
ATOM 640 O O . ALA A 1 92 ? 21.881 9.703 4.446 1.00 69.75 92 ALA A O 1
ATOM 641 N N . GLY A 1 93 ? 22.202 11.590 5.602 1.00 79.62 93 GLY A N 1
ATOM 642 C CA . GLY A 1 93 ? 22.277 10.902 6.889 1.00 79.62 93 GLY A CA 1
ATOM 643 C C . GLY A 1 93 ? 20.973 10.165 7.219 1.00 79.62 93 GLY A C 1
ATOM 644 O O . GLY A 1 93 ? 19.883 10.724 7.082 1.00 79.62 93 GLY A O 1
ATOM 645 N N . VAL A 1 94 ? 21.079 8.932 7.731 1.00 77.31 94 VAL A N 1
ATOM 646 C CA . VAL A 1 94 ? 19.933 8.067 8.094 1.00 77.31 94 VAL A CA 1
ATOM 647 C C . VAL A 1 94 ? 18.913 8.788 8.986 1.00 77.31 94 VAL A C 1
ATOM 649 O O . VAL A 1 94 ? 17.711 8.616 8.816 1.00 77.31 94 VAL A O 1
ATOM 652 N N . ARG A 1 95 ? 19.372 9.663 9.891 1.00 80.94 95 ARG A N 1
ATOM 653 C CA . ARG A 1 95 ? 18.511 10.453 10.791 1.00 80.94 95 ARG A CA 1
ATOM 654 C C . ARG A 1 95 ? 17.623 11.463 10.055 1.00 80.94 95 ARG A C 1
ATOM 656 O O . ARG A 1 95 ? 16.470 11.636 10.433 1.00 80.94 95 ARG A O 1
ATOM 663 N N . TRP A 1 96 ? 18.140 12.109 9.010 1.00 79.81 96 TRP A N 1
ATOM 664 C CA . TRP A 1 96 ? 17.378 13.055 8.188 1.00 79.81 96 TRP A CA 1
ATOM 665 C C . TRP A 1 96 ? 16.320 12.326 7.355 1.00 79.81 96 TRP A C 1
ATOM 667 O O . TRP A 1 96 ? 15.157 12.720 7.339 1.00 79.81 96 TRP A O 1
ATOM 677 N N . MET A 1 97 ? 16.702 11.201 6.745 1.00 75.06 97 MET A N 1
ATOM 678 C CA . MET A 1 97 ? 15.778 10.359 5.981 1.00 75.06 97 MET A CA 1
ATOM 679 C C . MET A 1 97 ? 14.685 9.750 6.867 1.00 75.06 97 MET A C 1
ATOM 681 O O . MET A 1 97 ? 13.520 9.744 6.478 1.00 75.06 97 MET A O 1
ATOM 685 N N . ALA A 1 98 ? 15.032 9.308 8.081 1.00 80.00 98 ALA A N 1
ATOM 686 C CA . ALA A 1 98 ? 14.063 8.844 9.070 1.00 80.00 98 ALA A CA 1
ATOM 687 C C . ALA A 1 98 ? 13.095 9.963 9.493 1.00 80.00 98 ALA A C 1
ATOM 689 O O . ALA A 1 98 ? 11.894 9.724 9.585 1.00 80.00 98 ALA A O 1
ATOM 690 N N . GLY A 1 99 ? 13.595 11.190 9.687 1.00 83.94 99 GLY A N 1
ATOM 691 C CA . GLY A 1 99 ? 12.765 12.360 9.985 1.00 83.94 99 GLY A CA 1
ATOM 692 C C . GLY A 1 99 ? 11.776 12.688 8.864 1.00 83.94 99 GLY A C 1
ATOM 693 O O . GLY A 1 99 ? 10.589 12.868 9.127 1.00 83.94 99 GLY A O 1
ATOM 694 N N . LEU A 1 100 ? 12.233 12.688 7.608 1.00 76.75 100 LEU A N 1
ATOM 695 C CA . LEU A 1 100 ? 11.367 12.895 6.441 1.00 76.75 100 LEU A CA 1
ATOM 696 C C . LEU A 1 100 ? 10.323 11.781 6.288 1.00 76.75 100 LEU A C 1
ATOM 698 O O . LEU A 1 100 ? 9.156 12.071 6.030 1.00 76.75 100 LEU A O 1
ATOM 702 N N . ALA A 1 101 ? 10.711 10.519 6.490 1.00 78.69 101 ALA A N 1
ATOM 703 C CA . ALA A 1 101 ? 9.786 9.389 6.450 1.00 78.69 101 ALA A CA 1
ATOM 704 C C . ALA A 1 101 ? 8.722 9.482 7.559 1.00 78.69 101 ALA A C 1
ATOM 706 O O . ALA A 1 101 ? 7.539 9.263 7.296 1.00 78.69 101 ALA A O 1
ATOM 707 N N . ALA A 1 102 ? 9.119 9.864 8.777 1.00 80.69 102 ALA A N 1
ATOM 708 C CA . ALA A 1 102 ? 8.202 10.056 9.896 1.00 80.69 102 ALA A CA 1
ATOM 709 C C . ALA A 1 102 ? 7.222 11.211 9.640 1.00 80.69 102 ALA A C 1
ATOM 711 O O . ALA A 1 102 ? 6.016 11.040 9.814 1.00 80.69 102 ALA A O 1
ATOM 712 N N . LEU A 1 103 ? 7.719 12.359 9.167 1.00 81.94 103 LEU A N 1
ATOM 713 C CA . LEU A 1 103 ? 6.887 13.522 8.861 1.00 81.94 103 LEU A CA 1
ATOM 714 C C . LEU A 1 103 ? 5.909 13.228 7.716 1.00 81.94 103 LEU A C 1
ATOM 716 O O . LEU A 1 103 ? 4.733 13.578 7.802 1.00 81.94 103 LEU A O 1
ATOM 720 N N . SER A 1 104 ? 6.372 12.528 6.675 1.00 81.19 104 SER A N 1
ATOM 721 C CA . SER A 1 104 ? 5.518 12.084 5.572 1.00 81.19 104 SER A CA 1
ATOM 722 C C . SER A 1 104 ? 4.441 11.116 6.054 1.00 81.19 104 SER A C 1
ATOM 724 O O . SER A 1 104 ? 3.287 11.270 5.670 1.00 81.19 104 SER A O 1
ATOM 726 N N . SER A 1 105 ? 4.790 10.145 6.904 1.00 82.75 105 SER A N 1
ATOM 727 C CA . SER A 1 105 ? 3.828 9.186 7.459 1.00 82.75 105 SER A CA 1
ATOM 728 C C . SER A 1 105 ? 2.760 9.889 8.303 1.00 82.75 105 SER A C 1
ATOM 730 O O . SER A 1 105 ? 1.570 9.613 8.156 1.00 82.75 105 SER A O 1
ATOM 732 N N . LEU A 1 106 ? 3.161 10.873 9.117 1.00 84.00 106 LEU A N 1
ATOM 733 C CA . LEU A 1 106 ? 2.238 11.659 9.933 1.00 84.00 106 LEU A CA 1
ATOM 734 C C . LEU A 1 106 ? 1.303 12.519 9.073 1.00 84.00 106 LEU A C 1
ATOM 736 O O . LEU A 1 106 ? 0.091 12.505 9.278 1.00 84.00 106 LEU A O 1
ATOM 740 N N . GLY A 1 107 ? 1.845 13.224 8.075 1.00 84.31 107 GLY A N 1
ATOM 741 C CA . GLY A 1 107 ? 1.041 14.001 7.130 1.00 84.31 107 GLY A CA 1
ATOM 742 C C . GLY A 1 107 ? 0.048 13.125 6.365 1.00 84.31 107 GLY A C 1
ATOM 743 O O . GLY A 1 107 ? -1.118 13.482 6.221 1.00 84.31 107 GLY A O 1
ATOM 744 N N . GLN A 1 108 ? 0.479 11.937 5.939 1.00 86.44 108 GLN A N 1
ATOM 745 C CA . GLN A 1 108 ? -0.364 10.992 5.213 1.00 86.44 108 GLN A CA 1
ATOM 746 C C . GLN A 1 108 ? -1.470 10.405 6.104 1.00 86.44 108 GLN A C 1
ATOM 748 O O . GLN A 1 108 ? -2.612 10.295 5.658 1.00 86.44 108 GLN A O 1
ATOM 753 N N . ALA A 1 109 ? -1.170 10.104 7.372 1.00 84.62 109 ALA A N 1
ATOM 754 C CA . ALA A 1 109 ? -2.164 9.680 8.355 1.00 84.62 109 ALA A CA 1
ATOM 755 C C . ALA A 1 109 ? -3.206 10.778 8.625 1.00 84.62 109 ALA A C 1
ATOM 757 O O . ALA A 1 109 ? -4.401 10.494 8.636 1.00 84.62 109 ALA A O 1
ATOM 758 N N . LEU A 1 110 ? -2.779 12.036 8.776 1.00 90.38 110 LEU A N 1
ATOM 759 C CA . LEU A 1 110 ? -3.688 13.168 8.980 1.00 90.38 110 LEU A CA 1
ATOM 760 C C . LEU A 1 110 ? -4.614 13.388 7.781 1.00 90.38 110 LEU A C 1
ATOM 762 O O . LEU A 1 110 ? -5.819 13.547 7.965 1.00 90.38 110 LEU A O 1
ATOM 766 N N . VAL A 1 111 ? -4.077 13.345 6.559 1.00 93.12 111 VAL A N 1
ATOM 767 C CA . VAL A 1 111 ? -4.886 13.447 5.334 1.00 93.12 111 VAL A CA 1
ATOM 768 C C . VAL A 1 111 ? -5.876 12.287 5.240 1.00 93.12 111 VAL A C 1
ATOM 770 O O . VAL A 1 111 ? -7.042 12.513 4.930 1.00 93.12 111 VAL A O 1
ATOM 773 N N . ALA A 1 112 ? -5.452 11.059 5.548 1.00 88.19 112 ALA A N 1
ATOM 774 C CA . ALA A 1 112 ? -6.340 9.900 5.548 1.00 88.19 112 ALA A CA 1
ATOM 775 C C . ALA A 1 112 ? -7.480 10.051 6.568 1.00 88.19 112 ALA A C 1
ATOM 777 O O . ALA A 1 112 ? -8.638 9.835 6.218 1.00 88.19 112 ALA A O 1
ATOM 778 N N . ILE A 1 113 ? -7.177 10.481 7.798 1.00 90.81 113 ILE A N 1
ATOM 779 C CA . ILE A 1 113 ? -8.184 10.758 8.832 1.00 90.81 113 ILE A CA 1
ATOM 780 C C . ILE A 1 113 ? -9.159 11.835 8.343 1.00 90.81 113 ILE A C 1
ATOM 782 O O . ILE A 1 113 ? -10.369 11.627 8.398 1.00 90.81 113 ILE A O 1
ATOM 786 N N . ALA A 1 114 ? -8.652 12.954 7.818 1.00 92.44 114 ALA A N 1
ATOM 787 C CA . ALA A 1 114 ? -9.481 14.047 7.314 1.00 92.44 114 ALA A CA 1
ATOM 788 C C . ALA A 1 114 ? -10.399 13.600 6.166 1.00 92.44 114 ALA A C 1
ATOM 790 O O . ALA A 1 114 ? -11.579 13.941 6.160 1.00 92.44 114 ALA A O 1
ATOM 791 N N . LEU A 1 115 ? -9.888 12.797 5.228 1.00 88.50 115 LEU A N 1
ATOM 792 C CA . LEU A 1 115 ? -10.680 12.244 4.130 1.00 88.50 115 LEU A CA 1
ATOM 793 C C . LEU A 1 115 ? -11.752 11.272 4.623 1.00 88.50 115 LEU A C 1
ATOM 795 O O . LEU A 1 115 ? -12.883 11.354 4.160 1.00 88.50 115 LEU A O 1
ATOM 799 N N . VAL A 1 116 ? -11.427 10.375 5.559 1.00 87.94 116 VAL A N 1
ATOM 800 C CA . VAL A 1 116 ? -12.394 9.404 6.096 1.00 87.94 116 VAL A CA 1
ATOM 801 C C . VAL A 1 116 ? -13.506 10.118 6.858 1.00 87.94 116 VAL A C 1
ATOM 803 O O . VAL A 1 116 ? -14.677 9.876 6.582 1.00 87.94 116 VAL A O 1
ATOM 806 N N . TYR A 1 117 ? -13.168 11.028 7.774 1.00 87.81 117 TYR A N 1
ATOM 807 C CA . TYR A 1 117 ? -14.182 11.791 8.506 1.00 87.81 117 TYR A CA 1
ATOM 808 C C . TYR A 1 117 ? -14.972 12.725 7.590 1.00 87.81 117 TYR A C 1
ATOM 810 O O . TYR A 1 117 ? -16.184 12.831 7.744 1.00 87.81 117 TYR A O 1
ATOM 818 N N . GLY A 1 118 ? -14.319 13.352 6.609 1.00 90.19 118 GLY A N 1
ATOM 819 C CA . GLY A 1 118 ? -14.988 14.170 5.599 1.00 90.19 118 GLY A CA 1
ATOM 820 C C . GLY A 1 118 ? -15.962 13.357 4.747 1.00 90.19 118 GLY A C 1
ATOM 821 O O . GLY A 1 118 ? -17.079 13.802 4.508 1.00 90.19 118 GLY A O 1
ATOM 822 N N . ALA A 1 119 ? -15.578 12.143 4.345 1.00 84.00 119 ALA A N 1
ATOM 823 C CA . ALA A 1 119 ? -16.449 11.224 3.625 1.00 84.00 119 ALA A CA 1
ATOM 824 C C . ALA A 1 119 ? -17.632 10.779 4.492 1.00 84.00 119 ALA A C 1
ATOM 826 O O . ALA A 1 119 ? -18.762 10.835 4.027 1.00 84.00 119 ALA A O 1
ATOM 827 N N . VAL A 1 120 ? -17.406 10.399 5.755 1.00 84.75 120 VAL A N 1
ATOM 828 C CA . VAL A 1 120 ? -18.496 10.049 6.681 1.00 84.75 120 VAL A CA 1
ATOM 829 C C . VAL A 1 120 ? -19.450 11.226 6.857 1.00 84.75 120 VAL A C 1
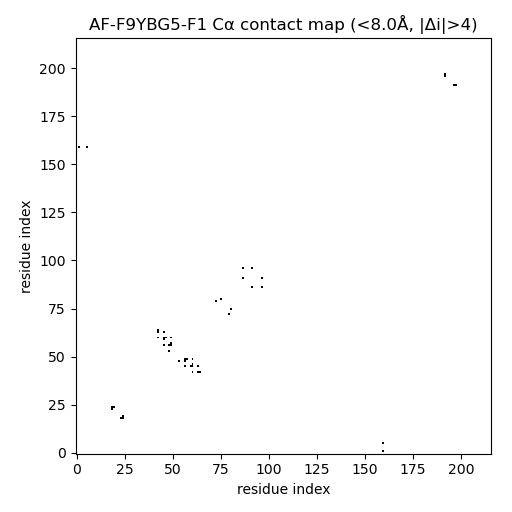ATOM 831 O O . VAL A 1 120 ? -20.648 11.041 6.706 1.00 84.75 120 VAL A O 1
ATOM 834 N N . TRP A 1 121 ? -18.935 12.434 7.092 1.00 86.06 121 TRP A N 1
ATOM 835 C CA . TRP A 1 121 ? -19.748 13.644 7.236 1.00 86.06 121 TRP A CA 1
ATOM 836 C C . TRP A 1 121 ? -20.568 13.956 5.975 1.00 86.06 121 TRP A C 1
ATOM 838 O O . TRP A 1 121 ? -21.745 14.290 6.074 1.00 86.06 121 TRP A O 1
ATOM 848 N N . LEU A 1 122 ? -19.970 13.809 4.788 1.00 83.94 122 LEU A N 1
ATOM 849 C CA . LEU A 1 122 ? -20.638 14.060 3.510 1.00 83.94 122 LEU A CA 1
ATOM 850 C C . LEU A 1 122 ? -21.689 12.990 3.168 1.00 83.94 122 LEU A C 1
ATOM 852 O O . LEU A 1 122 ? -22.687 13.289 2.517 1.00 83.94 122 LEU A O 1
ATOM 856 N N . LEU A 1 123 ? -21.448 11.739 3.567 1.00 78.38 123 LEU A N 1
ATOM 857 C CA . LEU A 1 123 ? -22.201 10.564 3.115 1.00 78.38 123 LEU A CA 1
ATOM 858 C C . LEU A 1 123 ? -23.143 9.996 4.184 1.00 78.38 123 LEU A C 1
ATOM 860 O O . LEU A 1 123 ? -23.831 9.012 3.909 1.00 78.38 123 LEU A O 1
ATOM 864 N N . ASP A 1 124 ? -23.216 10.599 5.375 1.00 71.88 124 ASP A N 1
ATOM 865 C CA . ASP A 1 124 ? -23.988 10.075 6.512 1.00 71.88 124 ASP A CA 1
ATOM 866 C C . ASP A 1 124 ? -25.490 9.899 6.207 1.00 71.88 124 ASP A C 1
ATOM 868 O O . ASP A 1 124 ? -26.148 9.071 6.828 1.00 71.88 124 ASP A O 1
ATOM 872 N N . GLY A 1 125 ? -26.016 10.596 5.189 1.00 65.12 125 GLY A N 1
ATOM 873 C CA . GLY A 1 125 ? -27.392 10.458 4.685 1.00 65.12 125 GLY A CA 1
ATOM 874 C C . GLY A 1 125 ? -27.561 9.694 3.360 1.00 65.12 125 GLY A C 1
ATOM 875 O O . GLY A 1 125 ? -28.683 9.576 2.877 1.00 65.12 125 GLY A O 1
ATOM 876 N N . ALA A 1 126 ? -26.483 9.196 2.744 1.00 66.19 126 ALA A N 1
ATOM 877 C CA . ALA A 1 126 ? -26.501 8.550 1.421 1.00 66.19 126 ALA A CA 1
ATOM 878 C C . ALA A 1 126 ? -26.075 7.071 1.450 1.00 66.19 126 ALA A C 1
ATOM 880 O O . ALA A 1 126 ? -25.861 6.477 0.393 1.00 66.19 126 ALA A O 1
ATOM 881 N N . ARG A 1 127 ? -25.944 6.471 2.642 1.00 61.47 127 ARG A N 1
ATOM 882 C CA . ARG A 1 127 ? -25.392 5.118 2.833 1.00 61.47 127 ARG A CA 1
ATOM 883 C C . ARG A 1 127 ? -26.086 4.057 1.970 1.00 61.47 127 ARG A C 1
ATOM 885 O O . ARG A 1 127 ? -25.394 3.306 1.289 1.00 61.47 127 ARG A O 1
ATOM 892 N N . ASP A 1 128 ? -27.414 4.104 1.881 1.00 62.03 128 ASP A N 1
ATOM 893 C CA . ASP A 1 128 ? -28.210 3.142 1.101 1.00 62.03 128 ASP A CA 1
ATOM 894 C C . ASP A 1 128 ? -27.994 3.268 -0.423 1.00 62.03 128 ASP A C 1
ATOM 896 O O . ASP A 1 128 ? -28.108 2.294 -1.159 1.00 62.03 128 ASP A O 1
ATOM 900 N N . ARG A 1 129 ? -27.633 4.460 -0.925 1.00 62.91 129 ARG A N 1
ATOM 901 C CA . ARG A 1 129 ? -27.330 4.698 -2.354 1.00 62.91 129 ARG A CA 1
ATOM 902 C C . ARG A 1 129 ? -25.921 4.238 -2.740 1.00 62.91 129 ARG A C 1
ATOM 904 O O . ARG A 1 129 ? -25.653 3.984 -3.912 1.00 62.91 129 ARG A O 1
ATOM 911 N N . ILE A 1 130 ? -25.005 4.179 -1.775 1.00 62.12 130 ILE A N 1
ATOM 912 C CA . ILE A 1 130 ? -23.597 3.832 -2.010 1.00 62.12 130 ILE A CA 1
ATOM 913 C C . ILE A 1 130 ? -23.423 2.322 -2.143 1.00 62.12 130 ILE A C 1
ATOM 915 O O . ILE A 1 130 ? -22.573 1.888 -2.913 1.00 62.12 130 ILE A O 1
ATOM 919 N N . GLU A 1 131 ? -24.240 1.526 -1.454 1.00 65.44 131 GLU A N 1
ATOM 920 C CA . GLU A 1 131 ? -24.205 0.063 -1.556 1.00 65.44 131 GLU A CA 1
ATOM 921 C C . GLU A 1 131 ? -24.5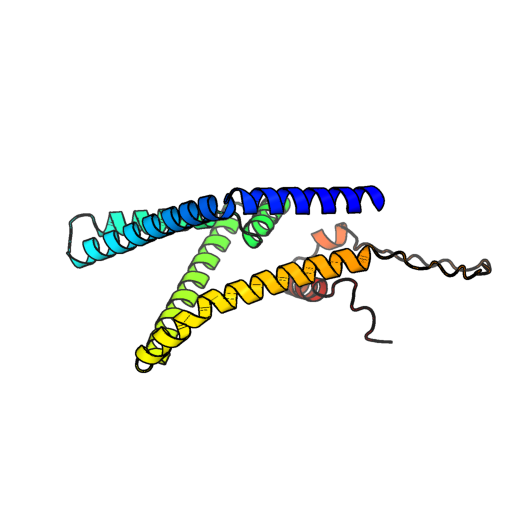74 -0.415 -2.971 1.00 65.44 131 GLU A C 1
ATOM 923 O O . GLU A 1 131 ? -23.898 -1.274 -3.540 1.00 65.44 131 GLU A O 1
ATOM 928 N N . GLU A 1 132 ? -25.560 0.235 -3.597 1.00 65.62 132 GLU A N 1
ATOM 929 C CA . GLU A 1 132 ? -25.949 -0.033 -4.985 1.00 65.62 132 GLU A CA 1
ATOM 930 C C . GLU A 1 132 ? -24.865 0.414 -5.982 1.00 65.62 132 GLU A C 1
ATOM 932 O O . GLU A 1 132 ? -24.563 -0.305 -6.933 1.00 65.62 132 GLU A O 1
ATOM 937 N N . LEU A 1 133 ? -24.203 1.555 -5.743 1.00 64.06 133 LEU A N 1
ATOM 938 C CA . LEU A 1 133 ? -23.068 2.004 -6.562 1.00 64.06 133 LEU A CA 1
ATOM 939 C C . LEU A 1 133 ? -21.830 1.108 -6.401 1.00 64.06 133 LEU A C 1
ATOM 941 O O . LEU A 1 133 ? -21.113 0.878 -7.376 1.00 64.06 133 LEU A O 1
ATOM 945 N N . ALA A 1 134 ? -21.572 0.592 -5.198 1.00 65.44 134 ALA A N 1
ATOM 946 C CA . ALA A 1 134 ? -20.416 -0.251 -4.906 1.00 65.44 134 ALA A CA 1
ATOM 947 C C . ALA A 1 134 ? -20.423 -1.549 -5.725 1.00 65.44 134 ALA A C 1
ATOM 949 O O . ALA A 1 134 ? -19.365 -1.974 -6.191 1.00 65.44 134 ALA A O 1
ATOM 950 N N . ALA A 1 135 ? -21.608 -2.106 -5.999 1.00 70.75 135 ALA A N 1
ATOM 951 C CA . ALA A 1 135 ? -21.772 -3.276 -6.860 1.00 70.75 135 ALA A CA 1
ATOM 952 C C . ALA A 1 135 ? -21.277 -3.045 -8.303 1.00 70.75 135 ALA A C 1
ATOM 954 O O . ALA A 1 135 ? -20.830 -3.981 -8.964 1.00 70.75 135 ALA A O 1
ATOM 955 N N . TYR A 1 136 ? -21.299 -1.799 -8.791 1.00 75.50 136 TYR A N 1
ATOM 956 C CA . TYR A 1 136 ? -20.819 -1.450 -10.132 1.00 75.50 136 TYR A CA 1
ATOM 957 C C . TYR A 1 136 ? -19.346 -1.018 -10.163 1.00 75.50 136 TYR A C 1
ATOM 959 O O . TYR A 1 136 ? -18.715 -1.082 -11.219 1.00 75.50 136 TYR A O 1
ATOM 967 N N . ILE A 1 137 ? -18.767 -0.608 -9.028 1.00 74.81 137 ILE A N 1
ATOM 968 C CA . ILE A 1 137 ? -17.370 -0.143 -8.944 1.00 74.81 137 ILE A CA 1
ATOM 969 C C . ILE A 1 137 ? -16.379 -1.277 -9.238 1.00 74.81 137 ILE A C 1
ATOM 971 O O . ILE A 1 137 ? -15.374 -1.064 -9.926 1.00 74.81 137 ILE A O 1
ATOM 975 N N . GLU A 1 138 ? -16.665 -2.488 -8.760 1.00 74.94 138 GLU A N 1
ATOM 976 C CA . GLU A 1 138 ? -15.809 -3.658 -8.971 1.00 74.94 138 GLU A CA 1
ATOM 977 C C . GLU A 1 138 ? -15.659 -4.020 -10.466 1.00 74.94 138 GLU A C 1
ATOM 979 O O . GLU A 1 138 ? -14.541 -3.924 -10.983 1.00 74.94 138 GLU A O 1
ATOM 984 N N . PRO A 1 139 ? -16.727 -4.328 -11.229 1.00 79.12 139 PRO A N 1
ATOM 985 C CA . PRO A 1 139 ? -16.587 -4.646 -12.652 1.00 79.12 139 PRO A CA 1
ATOM 986 C C . PRO A 1 139 ? -16.080 -3.454 -13.478 1.00 79.12 139 PRO A C 1
ATOM 988 O O . PRO A 1 139 ? -15.332 -3.640 -14.441 1.00 79.12 139 PRO A O 1
ATOM 991 N N . PHE A 1 140 ? -16.430 -2.221 -13.097 1.00 78.25 140 PHE A N 1
ATOM 992 C CA . PHE A 1 140 ? -15.976 -1.018 -13.794 1.00 78.25 140 PHE A CA 1
ATOM 993 C C . PHE A 1 140 ? -14.459 -0.811 -13.688 1.00 78.25 140 PHE A C 1
ATOM 995 O O . PHE A 1 140 ? -13.795 -0.499 -14.682 1.00 78.25 140 PHE A O 1
ATOM 1002 N N . SER A 1 141 ? -13.882 -1.024 -12.504 1.00 70.00 141 SER A N 1
ATOM 1003 C CA . SER A 1 141 ? -12.434 -0.920 -12.303 1.00 70.00 141 SER A CA 1
ATOM 1004 C C . SER A 1 141 ? -11.667 -2.006 -13.069 1.00 70.00 141 SER A C 1
ATOM 1006 O O . SER A 1 141 ? -10.668 -1.692 -13.724 1.00 70.00 141 SER A O 1
ATOM 1008 N N . PHE A 1 142 ? -12.177 -3.243 -13.114 1.00 78.69 142 PHE A N 1
ATOM 1009 C CA . PHE A 1 142 ? -11.620 -4.293 -13.973 1.00 78.69 142 PHE A CA 1
ATOM 1010 C C . PHE A 1 142 ? -11.669 -3.925 -15.460 1.00 78.69 142 PHE A C 1
ATOM 1012 O O . PHE A 1 142 ? -10.671 -4.095 -16.166 1.00 78.69 142 PHE A O 1
ATOM 1019 N N . ALA A 1 143 ? -12.785 -3.366 -15.936 1.00 81.75 143 ALA A N 1
ATOM 1020 C CA . ALA A 1 143 ? -12.923 -2.925 -17.322 1.00 81.75 143 ALA A CA 1
ATOM 1021 C C . ALA A 1 143 ? -11.918 -1.816 -17.683 1.00 81.75 143 ALA A C 1
ATOM 1023 O O . ALA A 1 143 ? -11.298 -1.863 -18.749 1.00 81.75 143 ALA A O 1
ATOM 1024 N N . LEU A 1 144 ? -11.695 -0.849 -16.786 1.00 78.44 144 LEU A N 1
ATOM 1025 C CA . LEU A 1 144 ? -10.698 0.209 -16.976 1.00 78.44 144 LEU A CA 1
ATOM 1026 C C . LEU A 1 144 ? -9.268 -0.338 -17.039 1.00 78.44 144 LEU A C 1
ATOM 1028 O O . LEU A 1 144 ? -8.499 0.055 -17.920 1.00 78.44 144 LEU A O 1
ATOM 1032 N N . VAL A 1 145 ? -8.907 -1.258 -16.139 1.00 80.25 145 VAL A N 1
ATOM 1033 C CA . VAL A 1 145 ? -7.576 -1.888 -16.126 1.00 80.25 145 VAL A CA 1
ATOM 1034 C C . VAL A 1 145 ? -7.356 -2.719 -17.393 1.00 80.25 145 VAL A C 1
ATOM 1036 O O . VAL A 1 145 ? -6.316 -2.582 -18.044 1.00 80.25 145 VAL A O 1
ATOM 1039 N N . ALA A 1 146 ? -8.344 -3.520 -17.799 1.00 78.94 146 ALA A N 1
ATOM 1040 C CA . ALA A 1 146 ? -8.295 -4.292 -19.039 1.00 78.94 146 ALA A CA 1
ATOM 1041 C C . ALA A 1 146 ? -8.170 -3.379 -20.272 1.00 78.94 146 ALA A C 1
ATOM 1043 O O . ALA A 1 146 ? -7.338 -3.625 -21.151 1.00 78.94 146 ALA A O 1
ATOM 1044 N N . GLY A 1 147 ? -8.929 -2.279 -20.310 1.00 86.50 147 GLY A N 1
ATOM 1045 C CA . GLY A 1 147 ? -8.851 -1.270 -21.366 1.00 86.50 147 GLY A CA 1
ATOM 1046 C C . GLY A 1 147 ? -7.476 -0.603 -21.453 1.00 86.50 147 GLY A C 1
ATOM 1047 O O . GLY A 1 147 ? -6.932 -0.445 -22.550 1.00 86.50 147 GLY A O 1
ATOM 1048 N N . LEU A 1 148 ? -6.865 -0.270 -20.311 1.00 81.69 148 LEU A N 1
ATOM 1049 C CA . LEU A 1 148 ? -5.506 0.273 -20.259 1.00 81.69 148 LEU A CA 1
ATOM 1050 C C . LEU A 1 148 ? -4.476 -0.738 -20.784 1.00 81.69 148 LEU A C 1
ATOM 1052 O O . LEU A 1 148 ? -3.614 -0.373 -21.590 1.00 81.69 148 LEU A O 1
ATOM 1056 N N . GLY A 1 149 ? -4.593 -2.006 -20.378 1.00 79.81 149 GLY A N 1
ATOM 1057 C CA . GLY A 1 149 ? -3.759 -3.099 -20.879 1.00 79.81 149 GLY A CA 1
ATOM 1058 C C . GLY A 1 149 ? -3.851 -3.237 -22.400 1.00 79.81 149 GLY A C 1
ATOM 1059 O O . GLY A 1 149 ? -2.830 -3.214 -23.093 1.00 79.81 149 GLY A O 1
ATOM 1060 N N . LEU A 1 150 ? -5.071 -3.266 -22.942 1.00 84.31 150 LEU A N 1
ATOM 1061 C CA . LEU A 1 150 ? -5.312 -3.353 -24.383 1.00 84.31 150 LEU A CA 1
ATOM 1062 C C . LEU A 1 150 ? -4.753 -2.136 -25.140 1.00 84.31 150 LEU A C 1
ATOM 1064 O O . LEU A 1 150 ? -4.126 -2.284 -26.193 1.00 84.31 150 LEU A O 1
ATOM 1068 N N . MET A 1 151 ? -4.915 -0.928 -24.590 1.00 88.25 151 MET A N 1
ATOM 1069 C CA . MET A 1 151 ? -4.362 0.299 -25.168 1.00 88.25 151 MET A CA 1
ATOM 1070 C C . MET A 1 151 ? -2.829 0.245 -25.256 1.00 88.25 151 MET A C 1
ATOM 1072 O O . MET A 1 151 ? -2.253 0.664 -26.268 1.00 88.25 151 MET A O 1
ATOM 1076 N N . LEU A 1 152 ? -2.157 -0.256 -24.215 1.00 78.81 152 LEU A N 1
ATOM 1077 C CA . LEU A 1 152 ? -0.699 -0.394 -24.184 1.00 78.81 152 LEU A CA 1
ATOM 1078 C C . LEU A 1 152 ? -0.211 -1.421 -25.211 1.00 78.81 152 LEU A C 1
ATOM 1080 O O . LEU A 1 152 ? 0.710 -1.113 -25.973 1.00 78.81 152 LEU A O 1
ATOM 1084 N N . VAL A 1 153 ? -0.874 -2.578 -25.307 1.00 82.06 153 VAL A N 1
ATOM 1085 C CA . VAL A 1 153 ? -0.575 -3.610 -26.316 1.00 82.06 153 VAL A CA 1
ATOM 1086 C C . VAL A 1 153 ? -0.737 -3.049 -27.730 1.00 82.06 153 VAL A C 1
ATOM 1088 O O . VAL A 1 153 ? 0.174 -3.159 -28.552 1.00 82.06 153 VAL A O 1
ATOM 1091 N N . TRP A 1 154 ? -1.845 -2.357 -28.013 1.00 78.31 154 TRP A N 1
ATOM 1092 C CA . TRP A 1 154 ? -2.068 -1.735 -29.320 1.00 78.31 154 TRP A CA 1
ATOM 1093 C C . TRP A 1 154 ? -1.007 -0.668 -29.628 1.00 78.31 154 TRP A C 1
ATOM 1095 O O . TRP A 1 154 ? -0.451 -0.619 -30.730 1.00 78.31 154 TRP A O 1
ATOM 1105 N N . ARG A 1 155 ? -0.664 0.197 -28.668 1.00 78.69 155 ARG A N 1
ATOM 1106 C CA . ARG A 1 155 ? 0.412 1.184 -28.858 1.00 78.69 155 ARG A CA 1
ATOM 1107 C C . ARG A 1 155 ? 1.758 0.520 -29.150 1.00 78.69 155 ARG A C 1
ATOM 1109 O O . ARG A 1 155 ? 2.463 1.005 -30.034 1.00 78.69 155 ARG A O 1
ATOM 1116 N N . GLY A 1 156 ? 2.085 -0.575 -28.466 1.00 76.25 156 GLY A N 1
ATOM 1117 C CA . GLY A 1 156 ? 3.269 -1.387 -28.748 1.00 76.25 156 GLY A CA 1
ATOM 1118 C C . GLY A 1 156 ? 3.252 -1.933 -30.176 1.00 76.25 156 GLY A C 1
ATOM 1119 O O . GLY A 1 156 ? 4.180 -1.687 -30.944 1.00 76.25 156 GLY A O 1
ATOM 1120 N N . LEU A 1 157 ? 2.143 -2.555 -30.582 1.00 79.12 157 LEU A N 1
ATOM 1121 C CA . LEU A 1 157 ? 1.990 -3.142 -31.913 1.00 79.12 157 LEU A CA 1
ATOM 1122 C C . LEU A 1 157 ? 2.073 -2.098 -33.040 1.00 79.12 157 LEU A C 1
ATOM 1124 O O . LEU A 1 157 ? 2.680 -2.347 -34.081 1.00 79.12 157 LEU A O 1
ATOM 1128 N N . ARG A 1 158 ? 1.534 -0.889 -32.833 1.00 76.81 158 ARG A N 1
ATOM 1129 C CA . ARG A 1 158 ? 1.657 0.215 -33.804 1.00 76.81 158 ARG A CA 1
ATOM 1130 C C . ARG A 1 158 ? 3.096 0.688 -33.998 1.00 76.81 158 ARG A C 1
ATOM 1132 O O . ARG A 1 158 ? 3.443 1.063 -35.112 1.00 76.81 158 ARG A O 1
ATOM 1139 N N . ARG A 1 159 ? 3.936 0.643 -32.960 1.00 72.69 159 ARG A N 1
ATOM 1140 C CA . ARG A 1 159 ? 5.364 1.008 -33.054 1.00 72.69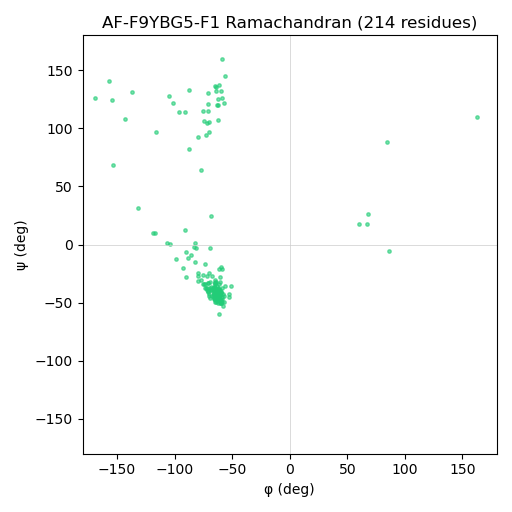 159 ARG A CA 1
ATOM 1141 C C . ARG A 1 159 ? 6.206 -0.046 -33.779 1.00 72.69 159 ARG A C 1
ATOM 1143 O O . ARG A 1 159 ? 7.310 0.261 -34.221 1.00 72.69 159 ARG A O 1
ATOM 1150 N N . LEU A 1 160 ? 5.684 -1.265 -33.926 1.00 72.19 160 LEU A N 1
ATOM 1151 C CA . LEU A 1 160 ? 6.318 -2.349 -34.680 1.00 72.19 160 LEU A CA 1
ATOM 1152 C C . LEU A 1 160 ? 5.989 -2.306 -36.180 1.00 72.19 160 LEU A C 1
ATOM 1154 O O . LEU A 1 160 ? 6.624 -3.021 -36.954 1.00 72.19 160 LEU A O 1
ATOM 1158 N N . ARG A 1 161 ? 5.049 -1.450 -36.616 1.00 72.94 161 ARG A N 1
ATOM 1159 C CA . ARG A 1 161 ? 4.771 -1.262 -38.046 1.00 72.94 161 ARG A CA 1
ATOM 1160 C C . ARG A 1 161 ? 6.006 -0.673 -38.745 1.00 72.94 161 ARG A C 1
ATOM 1162 O O . ARG A 1 161 ? 6.578 0.298 -38.242 1.00 72.94 161 ARG A O 1
ATOM 1169 N N . PRO A 1 162 ? 6.438 -1.233 -39.889 1.00 58.91 162 PRO A N 1
ATOM 1170 C CA . PRO A 1 162 ? 7.568 -0.694 -40.627 1.00 58.91 162 PRO A CA 1
ATOM 1171 C C . PRO A 1 162 ? 7.231 0.724 -41.098 1.00 58.91 162 PRO A C 1
ATOM 1173 O O . PRO A 1 162 ? 6.267 0.936 -41.832 1.00 58.91 162 PRO A O 1
ATOM 1176 N N . ALA A 1 163 ? 8.026 1.702 -40.663 1.00 58.59 163 ALA A N 1
ATOM 1177 C CA . ALA A 1 163 ? 8.058 2.998 -41.318 1.00 58.59 163 ALA A CA 1
ATOM 1178 C C . ALA A 1 163 ? 8.560 2.761 -42.747 1.00 58.59 163 ALA A C 1
ATOM 1180 O O . ALA A 1 163 ? 9.652 2.218 -42.928 1.00 58.59 163 ALA A O 1
ATOM 1181 N N . LYS A 1 164 ? 7.753 3.119 -43.751 1.00 54.31 164 LYS A N 1
ATOM 1182 C CA . LYS A 1 164 ? 8.242 3.239 -45.124 1.00 54.31 164 LYS A CA 1
ATOM 1183 C C . LYS A 1 164 ? 9.302 4.338 -45.101 1.00 54.31 164 LYS A C 1
ATOM 1185 O O . LYS A 1 164 ? 8.969 5.499 -44.885 1.00 54.31 164 LYS A O 1
ATOM 1190 N N . VAL A 1 165 ? 10.569 3.959 -45.226 1.00 49.00 165 VAL A N 1
ATOM 1191 C CA . VAL A 1 165 ? 11.667 4.915 -45.364 1.00 49.00 165 VAL A CA 1
ATOM 1192 C C . VAL A 1 165 ? 11.545 5.500 -46.767 1.00 49.00 165 VAL A C 1
ATOM 1194 O O . VAL A 1 165 ? 11.817 4.818 -47.749 1.00 49.00 165 VAL A O 1
ATOM 1197 N N . ALA A 1 166 ? 11.054 6.734 -46.865 1.00 54.59 166 ALA A N 1
ATOM 119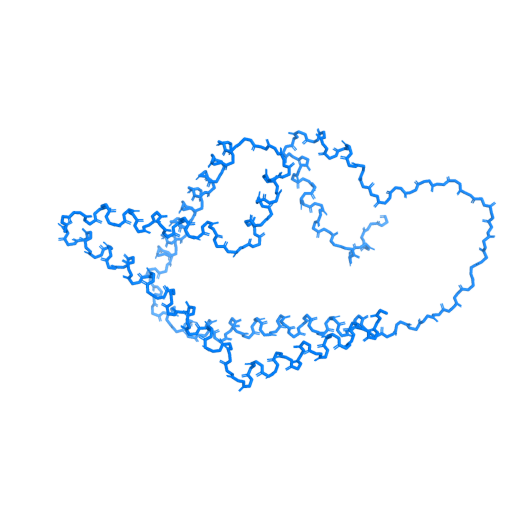8 C CA . ALA A 1 166 ? 11.213 7.528 -48.072 1.00 54.59 166 ALA A CA 1
ATOM 1199 C C . ALA A 1 166 ? 12.667 8.016 -48.096 1.00 54.59 166 ALA A C 1
ATOM 1201 O O . ALA A 1 166 ? 13.093 8.740 -47.196 1.00 54.59 166 ALA A O 1
ATOM 1202 N N . HIS A 1 167 ? 13.442 7.569 -49.082 1.00 47.19 167 HIS A N 1
ATOM 1203 C CA . HIS A 1 167 ? 14.793 8.065 -49.316 1.00 47.19 167 HIS A CA 1
ATOM 1204 C C . HIS A 1 167 ? 14.705 9.505 -49.840 1.00 47.19 167 HIS A C 1
ATOM 1206 O O . HIS A 1 167 ? 14.476 9.723 -51.026 1.00 47.19 167 HIS A O 1
ATOM 1212 N N . HIS A 1 168 ? 14.860 10.487 -48.954 1.00 51.84 168 HIS A N 1
ATOM 1213 C CA . HIS A 1 168 ? 15.139 11.865 -49.347 1.00 51.84 168 HIS A CA 1
ATOM 1214 C C . HIS A 1 168 ? 16.657 12.051 -49.399 1.00 51.84 168 HIS A C 1
ATOM 1216 O O . HIS A 1 168 ? 17.344 11.932 -48.386 1.00 51.84 168 HIS A O 1
ATOM 1222 N N . HIS A 1 169 ? 17.180 12.296 -50.600 1.00 42.47 169 HIS A N 1
ATOM 1223 C CA . HIS A 1 169 ? 18.569 12.686 -50.810 1.00 42.47 169 HIS A CA 1
ATOM 1224 C C . HIS A 1 169 ? 18.762 14.120 -50.297 1.00 42.47 169 HIS A C 1
ATOM 1226 O O . HIS A 1 169 ? 18.166 15.049 -50.838 1.00 42.47 169 HIS A O 1
ATOM 1232 N N . HIS A 1 170 ? 19.576 14.298 -49.256 1.00 51.06 170 HIS A N 1
ATOM 1233 C CA . HIS A 1 170 ? 20.028 15.611 -48.803 1.00 51.06 170 HIS A CA 1
ATOM 1234 C C . HIS A 1 170 ? 21.455 15.849 -49.307 1.00 51.06 170 HIS A C 1
ATOM 1236 O O . HIS A 1 170 ? 22.356 15.061 -49.027 1.00 51.06 170 HIS A O 1
ATOM 1242 N N . HIS A 1 171 ? 21.639 16.924 -50.072 1.00 41.84 171 HIS A N 1
ATOM 1243 C CA . HIS A 1 171 ? 22.952 17.487 -50.374 1.00 41.84 171 HIS A CA 1
ATOM 1244 C C . HIS A 1 171 ? 23.504 18.154 -49.107 1.00 41.84 171 HIS A C 1
ATOM 1246 O O . HIS A 1 171 ? 22.794 18.926 -48.463 1.00 41.84 171 HIS A O 1
ATOM 1252 N N . HIS A 1 172 ? 24.746 17.839 -48.742 1.00 45.19 172 HIS A N 1
ATOM 1253 C CA . HIS A 1 172 ? 25.466 18.515 -47.667 1.00 45.19 172 HIS A CA 1
ATOM 1254 C C . HIS A 1 172 ? 26.359 19.599 -48.269 1.00 45.19 172 HIS A C 1
ATOM 1256 O O . HIS A 1 172 ? 27.325 19.270 -48.954 1.00 45.19 172 HIS A O 1
ATOM 1262 N N . ASP A 1 173 ? 26.051 20.861 -47.978 1.00 40.78 173 ASP A N 1
ATOM 1263 C CA . ASP A 1 173 ? 27.023 21.946 -48.085 1.00 40.78 173 ASP A CA 1
ATOM 1264 C C . ASP A 1 173 ? 27.799 22.054 -46.766 1.00 40.78 173 ASP A C 1
ATOM 1266 O O . ASP A 1 173 ? 27.234 21.993 -45.669 1.00 40.78 173 ASP A O 1
ATOM 1270 N N . HIS A 1 174 ? 29.122 22.146 -46.892 1.00 51.25 174 HIS A N 1
ATOM 1271 C CA . HIS A 1 174 ? 30.072 22.246 -45.793 1.00 51.25 174 HIS A CA 1
ATOM 1272 C C . HIS A 1 174 ? 30.128 23.679 -45.257 1.00 51.25 174 HIS A C 1
ATOM 1274 O O . HIS A 1 174 ? 30.932 24.470 -45.733 1.00 51.25 174 HIS A O 1
ATOM 1280 N N . ASP A 1 175 ? 29.321 23.985 -44.243 1.00 50.19 175 ASP A N 1
ATOM 1281 C CA . ASP A 1 175 ? 29.695 24.931 -43.185 1.00 50.19 175 ASP A CA 1
ATOM 1282 C C . ASP A 1 175 ? 28.681 24.865 -42.038 1.00 50.19 175 ASP A C 1
ATOM 1284 O O . ASP A 1 175 ? 27.485 24.969 -42.298 1.00 50.19 175 ASP A O 1
ATOM 1288 N N . CYS A 1 176 ? 29.147 24.654 -40.798 1.00 49.09 176 CYS A N 1
ATOM 1289 C CA . CYS A 1 176 ? 28.561 25.151 -39.536 1.00 49.09 176 CYS A CA 1
ATOM 1290 C C . CYS A 1 176 ? 29.101 24.386 -38.312 1.00 49.09 176 CYS A C 1
ATOM 1292 O O . CYS A 1 176 ? 28.727 23.246 -38.028 1.00 49.09 176 CYS A O 1
ATOM 1294 N N . SER A 1 177 ? 29.920 25.077 -37.516 1.00 50.72 177 SER A N 1
ATOM 1295 C CA . SER A 1 177 ? 30.197 24.774 -36.114 1.00 50.72 177 SER A CA 1
ATOM 1296 C C . SER A 1 177 ? 29.003 25.181 -35.239 1.00 50.72 177 SER A C 1
ATOM 1298 O O . SER A 1 177 ? 28.808 26.367 -34.980 1.00 50.72 177 SER A O 1
ATOM 1300 N N . CYS A 1 178 ? 28.216 24.224 -34.748 1.00 51.59 178 CYS A N 1
ATOM 1301 C CA . CYS A 1 178 ? 27.248 24.446 -33.668 1.00 51.59 178 CYS A CA 1
ATOM 1302 C C . CYS A 1 178 ? 27.205 23.208 -32.766 1.00 51.59 178 CYS A C 1
ATOM 1304 O O . CYS A 1 178 ? 26.718 22.147 -33.151 1.00 51.59 178 CYS A O 1
ATOM 1306 N N . GLY A 1 179 ? 27.767 23.343 -31.562 1.00 49.66 179 GLY A N 1
ATOM 1307 C CA . GLY A 1 179 ? 27.690 22.336 -30.511 1.00 49.66 179 GLY A CA 1
ATOM 1308 C C . GLY A 1 179 ? 26.276 22.268 -29.941 1.00 49.66 179 GLY A C 1
ATOM 1309 O O . GLY A 1 179 ? 25.765 23.253 -29.410 1.00 49.66 179 GLY A O 1
ATOM 1310 N N . HIS A 1 180 ? 25.650 21.099 -30.033 1.00 46.81 180 HIS A N 1
ATOM 1311 C CA . HIS A 1 180 ? 24.372 20.824 -29.387 1.00 46.81 180 HIS A CA 1
ATOM 1312 C C . HIS A 1 180 ? 24.560 19.718 -28.350 1.00 46.81 180 HIS A C 1
ATOM 1314 O O . HIS A 1 180 ? 24.596 18.525 -28.648 1.00 46.81 180 HIS A O 1
ATOM 1320 N N . SER A 1 181 ? 24.726 20.155 -27.106 1.00 41.66 181 SER A N 1
ATOM 1321 C CA . SER A 1 181 ? 24.807 19.328 -25.909 1.00 41.66 181 SER A CA 1
ATOM 1322 C C . SER A 1 181 ? 23.427 18.726 -25.624 1.00 41.66 181 SER A C 1
ATOM 1324 O O . SER A 1 181 ? 22.519 19.419 -25.176 1.00 41.66 181 SER A O 1
ATOM 1326 N N . HIS A 1 182 ? 23.244 17.433 -25.893 1.00 46.09 182 HIS A N 1
ATOM 1327 C CA . HIS A 1 182 ? 21.971 16.727 -25.667 1.00 46.09 182 HIS A CA 1
ATOM 1328 C C . HIS A 1 182 ? 21.845 16.078 -24.280 1.00 46.09 182 HIS A C 1
ATOM 1330 O O . HIS A 1 182 ? 20.931 15.289 -24.043 1.00 46.09 182 HIS A O 1
ATOM 1336 N N . ALA A 1 183 ? 22.734 16.416 -23.351 1.00 45.66 183 ALA A N 1
ATOM 1337 C CA . ALA A 1 183 ? 22.679 15.941 -21.979 1.00 45.66 183 ALA A CA 1
ATOM 1338 C C . ALA A 1 183 ? 22.983 17.107 -21.028 1.00 45.66 183 ALA A C 1
ATOM 1340 O O . ALA A 1 183 ? 23.965 17.817 -21.261 1.00 45.66 183 ALA A O 1
ATOM 1341 N N . PRO A 1 184 ? 22.168 17.330 -19.981 1.00 50.88 184 PRO A N 1
ATOM 1342 C CA . PRO A 1 184 ? 22.534 18.244 -18.910 1.00 50.88 184 PRO A CA 1
ATOM 1343 C C . PRO A 1 184 ? 23.833 17.746 -18.270 1.00 50.88 184 PRO A C 1
ATOM 1345 O O . PRO A 1 184 ? 23.957 16.558 -17.970 1.00 50.88 184 PRO A O 1
ATOM 1348 N N . ASP A 1 185 ? 24.791 18.650 -18.091 1.00 51.81 185 ASP A N 1
ATOM 1349 C CA . ASP A 1 185 ? 26.076 18.361 -17.464 1.00 51.81 185 ASP A CA 1
ATOM 1350 C C . ASP A 1 185 ? 25.854 17.781 -16.048 1.00 51.81 185 ASP A C 1
ATOM 1352 O O . ASP A 1 185 ? 25.202 18.427 -15.217 1.00 51.81 185 ASP A O 1
ATOM 1356 N N . PRO A 1 186 ? 26.349 16.567 -15.737 1.00 56.44 186 PRO A N 1
ATOM 1357 C CA . PRO A 1 186 ? 26.190 15.957 -14.417 1.00 56.44 186 PRO A CA 1
ATOM 1358 C C . PRO A 1 186 ? 26.799 16.794 -13.280 1.00 56.44 186 PRO A C 1
ATOM 1360 O O . PRO A 1 186 ? 26.387 16.624 -12.133 1.00 56.44 186 PRO A O 1
ATOM 1363 N N . GLN A 1 187 ? 27.718 17.728 -13.564 1.00 52.41 187 GLN A N 1
ATOM 1364 C CA . GLN A 1 187 ? 28.249 18.644 -12.545 1.00 52.41 187 GLN A CA 1
ATOM 1365 C C . GLN A 1 187 ? 27.264 19.758 -12.151 1.00 52.41 187 GLN A C 1
ATOM 1367 O O . GLN A 1 187 ? 27.278 20.198 -11.002 1.00 52.41 187 GLN A O 1
ATOM 1372 N N . ALA A 1 188 ? 26.333 20.145 -13.030 1.00 53.66 188 ALA A N 1
ATOM 1373 C CA . ALA A 1 188 ? 25.276 21.107 -12.702 1.00 53.66 188 ALA A CA 1
ATOM 1374 C C . ALA A 1 188 ? 24.202 20.511 -11.764 1.00 53.66 188 ALA A C 1
ATOM 1376 O O . ALA A 1 188 ? 23.600 21.225 -10.964 1.00 53.66 188 ALA A O 1
ATOM 1377 N N . LEU A 1 189 ? 24.005 19.185 -11.799 1.00 50.25 189 LEU A N 1
ATOM 1378 C CA . LEU A 1 189 ? 23.084 18.452 -10.914 1.00 50.25 189 LEU A CA 1
ATOM 1379 C C . LEU A 1 189 ? 23.556 18.392 -9.452 1.00 50.25 189 LEU A C 1
ATOM 1381 O O . LEU A 1 189 ? 22.728 18.264 -8.554 1.00 50.25 189 LEU A O 1
ATOM 1385 N N . ALA A 1 190 ? 24.861 18.507 -9.198 1.00 55.53 190 ALA A N 1
ATOM 1386 C CA . ALA A 1 190 ? 25.417 18.487 -7.844 1.00 55.53 190 ALA A CA 1
ATOM 1387 C C . ALA A 1 190 ? 25.333 19.852 -7.128 1.00 55.53 190 ALA A C 1
ATOM 1389 O O . ALA A 1 190 ? 25.499 19.917 -5.910 1.00 55.53 190 ALA A O 1
ATOM 1390 N N . ALA A 1 191 ? 25.072 20.937 -7.868 1.00 53.62 191 ALA A N 1
ATOM 1391 C CA . ALA A 1 191 ? 25.085 22.308 -7.355 1.00 53.62 191 ALA A CA 1
ATOM 1392 C C . ALA A 1 191 ? 23.692 22.872 -7.003 1.00 53.62 191 ALA A C 1
ATOM 1394 O O 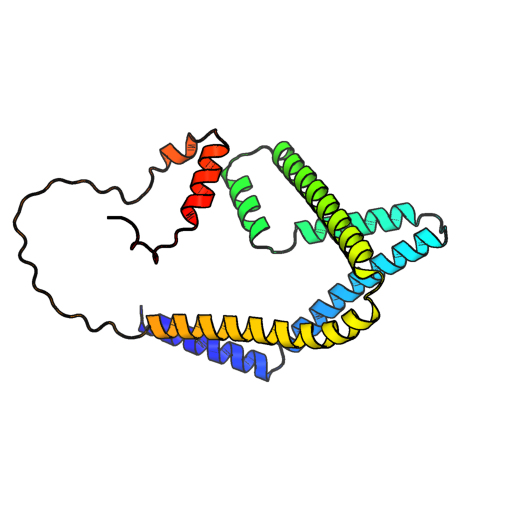. ALA A 1 191 ? 23.611 23.897 -6.324 1.00 53.62 191 ALA A O 1
ATOM 1395 N N . ALA A 1 192 ? 22.602 22.213 -7.415 1.00 48.22 192 ALA A N 1
ATOM 1396 C CA . ALA A 1 192 ? 21.235 22.665 -7.151 1.00 48.22 192 ALA A CA 1
ATOM 1397 C C . ALA A 1 192 ? 20.862 22.460 -5.670 1.00 48.22 192 ALA A C 1
ATOM 1399 O O . ALA A 1 192 ? 20.442 21.382 -5.245 1.00 48.22 192 ALA A O 1
ATOM 1400 N N . LYS A 1 193 ? 21.047 23.509 -4.863 1.00 54.47 193 LYS A N 1
ATOM 1401 C CA . LYS A 1 193 ? 20.728 23.530 -3.426 1.00 54.47 193 LYS A CA 1
ATOM 1402 C C . LYS A 1 193 ? 19.288 23.945 -3.115 1.00 54.47 193 LYS A C 1
ATOM 1404 O O . LYS A 1 193 ? 18.865 23.788 -1.971 1.00 54.47 193 LYS A O 1
ATOM 1409 N N . ASP A 1 194 ? 18.543 24.463 -4.092 1.00 60.47 194 ASP A N 1
ATOM 1410 C CA . ASP A 1 194 ? 17.243 25.089 -3.853 1.00 60.47 194 ASP A CA 1
ATOM 1411 C C . ASP A 1 194 ? 16.059 24.208 -4.279 1.00 60.47 194 ASP A C 1
ATOM 1413 O O . ASP A 1 194 ? 15.939 23.751 -5.417 1.00 60.47 194 ASP A O 1
ATOM 1417 N N . TRP A 1 195 ? 15.119 24.005 -3.354 1.00 57.25 195 TRP A N 1
ATOM 1418 C CA . TRP A 1 195 ? 13.934 23.156 -3.543 1.00 57.25 195 TRP A CA 1
ATOM 1419 C C . TRP A 1 195 ? 13.015 23.640 -4.680 1.00 57.25 195 TRP A C 1
ATOM 1421 O O . TRP A 1 195 ? 12.240 22.858 -5.235 1.00 57.25 195 TRP A O 1
ATOM 1431 N N . ARG A 1 196 ? 13.124 24.921 -5.057 1.00 58.34 196 ARG A N 1
ATOM 1432 C CA . ARG A 1 196 ? 12.414 25.527 -6.191 1.00 58.34 196 ARG A CA 1
ATOM 1433 C C . ARG A 1 196 ? 12.949 25.053 -7.542 1.00 58.34 196 ARG A C 1
ATOM 1435 O O . ARG A 1 196 ? 12.153 24.810 -8.444 1.00 58.34 196 ARG A O 1
ATOM 1442 N N . GLU A 1 197 ? 14.259 24.860 -7.676 1.00 54.03 197 GLU A N 1
ATOM 1443 C CA . GLU A 1 197 ? 14.879 24.373 -8.917 1.00 54.03 197 GLU A CA 1
ATOM 1444 C C . GLU A 1 197 ? 14.587 22.884 -9.129 1.00 54.03 197 GLU A C 1
ATOM 1446 O O . GLU A 1 197 ? 14.248 22.459 -10.234 1.00 54.03 197 GLU A O 1
ATOM 1451 N N . VAL A 1 198 ? 14.578 22.106 -8.041 1.00 56.94 198 VAL A N 1
ATOM 1452 C CA . VAL A 1 198 ? 14.129 20.705 -8.047 1.00 56.94 198 VAL A CA 1
ATOM 1453 C C . VAL A 1 198 ? 12.646 20.604 -8.425 1.00 56.94 198 VAL A C 1
ATOM 1455 O O . VAL A 1 198 ? 12.274 19.739 -9.217 1.00 56.94 198 VAL A O 1
ATOM 1458 N N . ALA A 1 199 ? 11.792 21.510 -7.933 1.00 56.25 199 ALA A N 1
ATOM 1459 C CA . ALA A 1 199 ? 10.375 21.546 -8.301 1.00 56.25 199 ALA A CA 1
ATOM 1460 C C . ALA A 1 199 ? 10.164 21.860 -9.793 1.00 56.25 199 ALA A C 1
ATOM 1462 O O . ALA A 1 199 ? 9.365 21.189 -10.446 1.00 56.25 199 ALA A O 1
ATOM 1463 N N . VAL A 1 200 ? 10.910 22.817 -10.357 1.00 58.19 200 VAL A N 1
ATOM 1464 C CA . VAL A 1 200 ? 10.861 23.151 -11.793 1.00 58.19 200 VAL A CA 1
ATOM 1465 C C . VAL A 1 200 ? 11.380 21.996 -12.657 1.00 58.19 200 VAL A C 1
ATOM 1467 O O . VAL A 1 200 ? 10.795 21.707 -13.698 1.00 58.19 200 VAL A O 1
ATOM 1470 N N . LEU A 1 201 ? 12.401 21.262 -12.208 1.00 51.03 201 LEU A N 1
ATOM 1471 C CA . LEU A 1 201 ? 12.944 20.099 -12.918 1.00 51.03 201 LEU A CA 1
ATOM 1472 C C . LEU A 1 201 ? 12.005 18.875 -12.871 1.00 51.03 201 LEU A C 1
ATOM 1474 O O . LEU A 1 201 ? 11.823 18.175 -13.872 1.00 51.03 201 LEU A O 1
ATOM 1478 N N . VAL A 1 202 ? 11.344 18.628 -11.737 1.00 55.38 202 VAL A N 1
ATOM 1479 C CA . VAL A 1 202 ? 10.334 17.562 -11.583 1.00 55.38 202 VAL A CA 1
ATOM 1480 C C . VAL A 1 202 ? 9.042 17.898 -12.342 1.00 55.38 202 VAL A C 1
ATOM 1482 O O 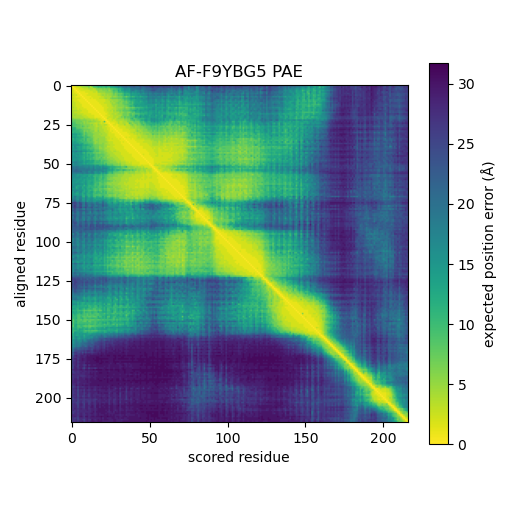. VAL A 1 202 ? 8.402 17.007 -12.903 1.00 55.38 202 VAL A O 1
ATOM 1485 N N . LEU A 1 203 ? 8.674 19.179 -12.431 1.00 53.00 203 LEU A N 1
ATOM 1486 C CA . LEU A 1 203 ? 7.557 19.636 -13.264 1.00 53.00 203 LEU A CA 1
ATOM 1487 C C . LEU A 1 203 ? 7.911 19.619 -14.763 1.00 53.00 203 LEU A C 1
ATOM 1489 O O . LEU A 1 203 ? 7.078 19.219 -15.577 1.00 53.00 203 LEU A O 1
ATOM 1493 N N . GLY A 1 204 ? 9.148 19.965 -15.132 1.00 47.84 204 GLY A N 1
ATOM 1494 C CA . GLY A 1 204 ? 9.636 19.986 -16.517 1.00 47.84 204 GLY A CA 1
ATOM 1495 C C . GLY A 1 204 ? 9.877 18.597 -17.118 1.00 47.84 204 GLY A C 1
ATOM 1496 O O . GLY A 1 204 ? 9.576 18.361 -18.289 1.00 47.84 204 GLY A O 1
ATOM 1497 N N . SER A 1 205 ? 10.312 17.628 -16.308 1.00 47.78 205 SER A N 1
ATOM 1498 C CA . SER A 1 205 ? 10.527 16.228 -16.728 1.00 47.78 205 SER A CA 1
ATOM 1499 C C . SER A 1 205 ? 9.234 15.458 -17.035 1.00 47.78 205 SER A C 1
ATOM 1501 O O . SER A 1 205 ? 9.279 14.328 -17.527 1.00 47.78 205 SER A O 1
ATOM 1503 N N . ARG A 1 206 ? 8.062 16.078 -16.834 1.00 41.81 206 ARG A N 1
ATOM 1504 C CA . ARG A 1 206 ? 6.766 15.529 -17.259 1.00 41.81 206 ARG A CA 1
ATOM 1505 C C . ARG A 1 206 ? 6.434 15.803 -18.731 1.00 41.81 206 ARG A C 1
ATOM 1507 O O . ARG A 1 206 ? 5.432 15.287 -19.235 1.00 41.81 206 ARG A O 1
ATOM 1514 N N . CYS A 1 207 ? 7.290 16.529 -19.453 1.00 41.53 207 CYS A N 1
ATOM 1515 C CA . CYS A 1 207 ? 7.207 16.652 -20.904 1.00 41.53 207 CYS A CA 1
ATOM 1516 C C . CYS A 1 207 ? 7.981 15.505 -21.575 1.00 41.53 207 CYS A C 1
ATOM 1518 O O . CYS A 1 207 ? 9.139 15.627 -21.958 1.00 41.53 207 CYS A O 1
ATOM 1520 N N . GLY A 1 208 ? 7.335 14.340 -21.684 1.00 40.66 208 GLY A N 1
ATOM 1521 C CA . GLY A 1 208 ? 7.882 13.220 -22.450 1.00 40.66 208 GLY A CA 1
ATOM 1522 C C . GLY A 1 208 ? 8.114 13.591 -23.930 1.00 40.66 208 GLY A C 1
ATOM 1523 O O . GLY A 1 208 ? 7.451 14.496 -24.444 1.00 40.66 208 GLY A O 1
ATOM 1524 N N . PRO A 1 209 ? 8.976 12.855 -24.657 1.00 36.03 209 PRO A N 1
ATOM 1525 C CA . PRO A 1 209 ? 9.453 13.179 -26.014 1.00 36.03 209 PRO A CA 1
ATOM 1526 C C . PRO A 1 209 ? 8.391 13.088 -27.136 1.00 36.03 209 PRO A C 1
ATOM 1528 O O . PRO A 1 209 ? 8.717 12.887 -28.299 1.00 36.03 209 PRO A O 1
ATOM 1531 N N . ALA A 1 210 ? 7.101 13.224 -26.821 1.00 41.34 210 ALA A N 1
ATOM 1532 C CA . ALA A 1 210 ? 5.996 13.135 -27.776 1.00 41.34 210 ALA A CA 1
ATOM 1533 C C . ALA A 1 210 ? 5.163 14.426 -27.897 1.00 41.34 210 ALA A C 1
ATOM 1535 O O . ALA A 1 210 ? 4.108 14.401 -28.528 1.00 41.34 210 ALA A O 1
ATOM 1536 N N . ARG A 1 211 ? 5.605 15.548 -27.311 1.00 40.25 211 ARG A N 1
ATOM 1537 C CA . ARG A 1 211 ? 4.931 16.856 -27.429 1.00 40.25 211 ARG A CA 1
ATOM 1538 C C . ARG A 1 211 ? 5.869 18.021 -27.779 1.00 40.25 211 ARG A C 1
ATOM 1540 O O . ARG A 1 211 ? 5.587 19.162 -27.442 1.00 40.25 211 ARG A O 1
ATOM 1547 N N . ALA A 1 212 ? 6.933 17.762 -28.540 1.00 36.69 212 ALA A N 1
ATOM 1548 C CA . ALA A 1 212 ? 7.694 18.813 -29.225 1.00 36.69 212 ALA A CA 1
ATOM 1549 C C . ALA A 1 212 ? 6.933 19.302 -30.478 1.00 36.69 212 ALA A C 1
ATOM 1551 O O . ALA A 1 212 ? 7.339 19.073 -31.611 1.00 36.69 212 ALA A O 1
ATOM 1552 N N . ARG A 1 213 ? 5.757 19.894 -30.259 1.00 40.50 213 ARG A N 1
ATOM 1553 C CA . ARG A 1 213 ? 5.023 20.755 -31.199 1.00 40.50 213 ARG A CA 1
ATOM 1554 C C . ARG A 1 213 ? 4.160 21.693 -30.364 1.00 40.50 213 ARG A C 1
ATOM 1556 O O . ARG A 1 213 ? 2.948 21.552 -30.331 1.00 40.50 213 ARG A O 1
ATOM 1563 N N . CYS A 1 214 ? 4.804 22.598 -29.647 1.00 37.19 214 CYS A N 1
ATOM 1564 C CA . CYS A 1 214 ? 4.203 23.836 -29.170 1.00 37.19 214 CYS A CA 1
ATOM 1565 C C . CYS A 1 214 ? 5.355 24.824 -28.981 1.00 37.19 214 CYS A C 1
ATOM 1567 O O . CYS A 1 214 ? 6.288 24.508 -28.251 1.00 37.19 214 CYS A O 1
ATOM 1569 N N . PHE A 1 215 ? 5.230 25.978 -29.637 1.00 31.11 215 PHE A N 1
ATOM 1570 C CA . PHE A 1 215 ? 6.145 27.124 -29.687 1.00 31.11 215 PHE A CA 1
ATOM 1571 C C . PHE A 1 215 ? 7.286 27.038 -30.715 1.00 31.11 215 PHE A C 1
ATOM 1573 O O . PHE A 1 215 ? 8.383 26.560 -30.438 1.00 31.11 215 PHE A O 1
ATOM 1580 N N . CYS A 1 216 ? 6.962 27.511 -31.928 1.00 36.09 216 CYS A N 1
ATOM 1581 C CA . CYS A 1 216 ? 7.811 28.502 -32.595 1.00 36.09 216 CYS A CA 1
ATOM 1582 C C . CYS A 1 216 ? 7.835 29.786 -31.761 1.00 36.09 216 CYS A C 1
ATOM 1584 O O . CYS A 1 216 ? 6.803 30.053 -31.097 1.00 36.09 216 CYS A O 1
#

InterPro domains:
  IPR011541 Nickel/cobalt transporter, high-affinity [PF03824] (59-174)
  IPR051224 Nickel/cobalt efflux system RcnA [PTHR40659] (35-203)

Organism: Ketogulonicigenium vulgare (strain WSH-001) (NCBI:txid759362)

pLDDT: mean 72.22, std 16.09, range [31.11, 93.12]

Radius of gyration: 26.46 Å; Cα contacts (8 Å, |Δi|>4): 25; chains: 1; bounding box: 58×51×81 Å

Mean predicted aligned error: 17.7 Å